Protein AF-A0A8B7IIM3-F1 (afdb_monomer_lite)

Structure (mmCIF, N/CA/C/O backbone):
data_AF-A0A8B7IIM3-F1
#
_entry.id   AF-A0A8B7IIM3-F1
#
loop_
_atom_site.group_PDB
_atom_site.id
_atom_site.type_symbol
_atom_site.label_atom_id
_atom_site.label_alt_id
_atom_site.label_comp_id
_atom_site.label_asym_id
_atom_site.label_entity_id
_atom_site.label_seq_id
_atom_site.pdbx_PDB_ins_code
_atom_site.Cartn_x
_atom_site.Cartn_y
_atom_site.Cartn_z
_atom_site.occupancy
_atom_site.B_iso_or_equiv
_atom_site.auth_seq_id
_atom_site.auth_comp_id
_atom_site.auth_asym_id
_atom_site.auth_atom_id
_atom_site.pdbx_PDB_model_num
ATOM 1 N N . MET A 1 1 ? -8.986 -15.601 -8.822 1.00 70.06 1 MET A N 1
ATOM 2 C CA . MET A 1 1 ? -7.826 -14.701 -8.647 1.00 70.06 1 MET A CA 1
ATOM 3 C C . MET A 1 1 ? -7.468 -14.631 -7.168 1.00 70.06 1 MET A C 1
ATOM 5 O O . MET A 1 1 ? -8.373 -14.746 -6.349 1.00 70.06 1 MET A O 1
ATOM 9 N N . LYS A 1 2 ? -6.187 -14.505 -6.803 1.00 85.00 2 LYS A N 1
ATOM 10 C CA . LYS A 1 2 ? -5.794 -14.303 -5.397 1.00 85.00 2 LYS A CA 1
ATOM 11 C C . LYS A 1 2 ? -6.071 -12.851 -5.003 1.00 85.00 2 LYS A C 1
ATOM 13 O O . LYS A 1 2 ? -5.877 -11.965 -5.826 1.00 85.00 2 LYS A O 1
ATOM 18 N N . GLU A 1 3 ? -6.515 -12.620 -3.771 1.00 91.31 3 GLU A N 1
ATOM 19 C CA . GLU A 1 3 ? -6.807 -11.270 -3.286 1.00 91.31 3 GLU A CA 1
ATOM 20 C C . GLU A 1 3 ? -5.540 -10.387 -3.254 1.00 91.31 3 GLU A C 1
ATOM 22 O O . GLU A 1 3 ? -4.494 -10.854 -2.778 1.00 91.31 3 GLU A O 1
ATOM 27 N N . PRO A 1 4 ? -5.604 -9.136 -3.758 1.00 94.88 4 PRO A N 1
ATOM 28 C CA . PRO A 1 4 ? -4.488 -8.200 -3.711 1.00 94.88 4 PRO A CA 1
ATOM 29 C C . PRO A 1 4 ? -4.253 -7.678 -2.289 1.00 94.88 4 PRO A C 1
ATOM 31 O O . PRO A 1 4 ? -5.140 -7.691 -1.434 1.00 94.88 4 PRO A O 1
ATOM 34 N N . LEU A 1 5 ? -3.053 -7.162 -2.024 1.00 96.69 5 LEU A N 1
ATOM 35 C CA . LEU A 1 5 ? -2.685 -6.645 -0.703 1.00 96.69 5 LEU A CA 1
ATOM 36 C C . LEU A 1 5 ? -3.561 -5.469 -0.279 1.00 96.69 5 LEU A C 1
ATOM 38 O O . LEU A 1 5 ? -3.885 -5.367 0.902 1.00 96.69 5 LEU A O 1
ATOM 42 N N . LEU A 1 6 ? -3.980 -4.630 -1.227 1.00 95.94 6 LEU A N 1
ATOM 43 C CA . LEU A 1 6 ? -4.899 -3.526 -0.967 1.00 95.94 6 LEU A CA 1
ATOM 44 C C . LEU A 1 6 ? -6.370 -3.956 -0.861 1.00 95.94 6 LEU A C 1
ATOM 46 O O . LEU A 1 6 ? -7.211 -3.107 -0.594 1.00 95.94 6 LEU A O 1
ATOM 50 N N . THR A 1 7 ? -6.664 -5.260 -0.960 1.00 95.25 7 THR A N 1
ATOM 51 C CA . THR A 1 7 ? -8.003 -5.883 -0.936 1.00 95.25 7 THR A CA 1
ATOM 52 C C . THR A 1 7 ? -8.907 -5.440 -2.086 1.00 95.25 7 THR A C 1
ATOM 54 O O . THR A 1 7 ? -8.770 -4.344 -2.625 1.00 95.25 7 THR A O 1
ATOM 57 N N . PHE A 1 8 ? -9.871 -6.279 -2.465 1.00 93.75 8 PHE A N 1
ATOM 58 C CA . PHE A 1 8 ? -10.872 -5.868 -3.457 1.00 93.75 8 PHE A CA 1
ATOM 59 C C . PHE A 1 8 ? -11.842 -4.821 -2.893 1.00 93.75 8 PHE A C 1
ATOM 61 O O . PHE A 1 8 ? -12.293 -3.944 -3.617 1.00 93.75 8 PHE A O 1
ATOM 68 N N . HIS A 1 9 ? -12.132 -4.876 -1.590 1.00 93.12 9 HIS A N 1
ATOM 69 C CA . HIS A 1 9 ? -13.094 -3.980 -0.941 1.00 93.12 9 HIS A CA 1
ATOM 70 C C . HIS A 1 9 ? -12.652 -2.516 -0.902 1.00 93.12 9 HIS A C 1
ATOM 72 O O . HIS A 1 9 ? -13.494 -1.625 -0.915 1.00 93.12 9 HIS A O 1
ATOM 78 N N . LEU A 1 10 ? -11.345 -2.263 -0.847 1.00 94.31 10 LEU A N 1
ATOM 79 C CA . LEU A 1 10 ? -10.795 -0.907 -0.832 1.00 94.31 10 LEU A CA 1
ATOM 80 C C . LEU A 1 10 ? -10.283 -0.469 -2.209 1.00 94.31 10 LEU A C 1
ATOM 82 O O . LEU A 1 10 ? -9.683 0.598 -2.318 1.00 94.31 10 LEU A O 1
ATOM 86 N N . PHE A 1 11 ? -10.515 -1.264 -3.259 1.00 92.38 11 PHE A N 1
ATOM 87 C CA . PHE A 1 11 ? -10.031 -0.981 -4.608 1.00 92.38 11 PHE A CA 1
ATOM 88 C C . PHE A 1 11 ? -10.410 0.434 -5.069 1.00 92.38 11 PHE A C 1
ATOM 90 O O . PHE A 1 11 ? -9.525 1.237 -5.373 1.00 92.38 11 PHE A O 1
ATOM 97 N N . ASP A 1 12 ? -11.699 0.776 -5.008 1.00 91.38 12 ASP A N 1
ATOM 98 C CA . ASP A 1 12 ? -12.211 2.085 -5.433 1.00 91.38 12 ASP A CA 1
ATOM 99 C C . ASP A 1 12 ? -11.619 3.241 -4.622 1.00 91.38 12 ASP A C 1
ATOM 101 O O . ASP A 1 12 ? -11.392 4.330 -5.155 1.00 91.38 12 ASP A O 1
ATOM 105 N N . VAL A 1 13 ? -11.312 3.008 -3.341 1.00 94.12 13 VAL A N 1
ATOM 106 C CA . VAL A 1 13 ? -10.652 3.998 -2.481 1.00 94.12 13 VAL A CA 1
ATOM 107 C C . VAL A 1 13 ? -9.257 4.294 -3.024 1.00 94.12 13 VAL A C 1
ATOM 109 O O . VAL A 1 13 ? -8.925 5.452 -3.277 1.00 94.12 13 VAL A O 1
ATOM 112 N N . PHE A 1 14 ? -8.449 3.263 -3.274 1.00 93.69 14 PHE A N 1
ATOM 113 C CA . PHE A 1 14 ? -7.085 3.441 -3.778 1.00 93.69 14 PHE A CA 1
ATOM 114 C C . PHE A 1 14 ? -7.045 4.007 -5.203 1.00 93.69 14 PHE A C 1
ATOM 116 O O . PHE A 1 14 ? -6.179 4.834 -5.504 1.00 93.69 14 PHE A O 1
ATOM 123 N N . VAL A 1 15 ? -8.003 3.642 -6.057 1.00 90.81 15 VAL A N 1
ATOM 124 C CA . VAL A 1 15 ? -8.158 4.244 -7.390 1.00 90.81 15 VAL A CA 1
ATOM 125 C C . VAL A 1 15 ? -8.572 5.714 -7.288 1.00 90.81 15 VAL A C 1
ATOM 127 O O . VAL A 1 15 ? -8.011 6.562 -7.979 1.00 90.81 15 VAL A O 1
ATOM 130 N N . SER A 1 16 ? -9.475 6.067 -6.374 1.00 91.50 16 SER A N 1
ATOM 131 C CA . SER A 1 16 ? -9.873 7.466 -6.157 1.00 91.50 16 SER A CA 1
ATOM 132 C C . SER A 1 16 ? -8.700 8.328 -5.681 1.00 91.50 16 SER A C 1
ATOM 134 O O . SER A 1 16 ? -8.538 9.471 -6.118 1.00 91.50 16 SER A O 1
ATOM 136 N N . VAL A 1 17 ? -7.824 7.772 -4.838 1.00 92.88 17 VAL A N 1
ATOM 137 C CA . VAL A 1 17 ? -6.613 8.460 -4.367 1.00 92.88 17 VAL A CA 1
ATOM 138 C C . VAL A 1 17 ? -5.628 8.744 -5.508 1.00 92.88 17 VAL A C 1
ATOM 140 O O . VAL A 1 17 ? -4.974 9.790 -5.497 1.00 92.88 17 VAL A O 1
ATOM 143 N N . LEU A 1 18 ? -5.566 7.900 -6.546 1.00 86.38 18 LEU A N 1
ATOM 144 C CA . LEU A 1 18 ? -4.761 8.181 -7.745 1.00 86.38 18 LEU A CA 1
ATOM 145 C C . LEU A 1 18 ? -5.188 9.468 -8.464 1.00 86.38 18 LEU A C 1
ATOM 147 O O . LEU A 1 18 ? -4.335 10.171 -9.018 1.00 86.38 18 LEU A O 1
ATOM 151 N N . GLY A 1 19 ? -6.477 9.816 -8.412 1.00 85.88 19 GLY A N 1
ATOM 152 C CA . GLY A 1 19 ? -7.001 11.078 -8.943 1.00 85.88 19 GLY A CA 1
ATOM 153 C C . GLY A 1 19 ? -6.428 12.318 -8.245 1.00 85.88 19 GLY A C 1
ATOM 154 O O . GLY A 1 19 ? -6.439 13.414 -8.807 1.00 85.88 19 GLY A O 1
ATOM 155 N N . LEU A 1 20 ? -5.862 12.155 -7.045 1.00 86.69 20 LEU A N 1
ATOM 156 C CA . LEU A 1 20 ? -5.278 13.232 -6.249 1.00 86.69 20 LEU A CA 1
ATOM 157 C C . LEU A 1 20 ? -3.770 13.398 -6.453 1.00 86.69 20 LEU A C 1
ATOM 159 O O . LEU A 1 20 ? -3.202 14.297 -5.839 1.00 86.69 20 LEU A O 1
ATOM 163 N N . LEU A 1 21 ? -3.118 12.604 -7.316 1.00 81.00 21 LEU A N 1
ATOM 164 C CA . LEU A 1 21 ? -1.649 12.565 -7.448 1.00 81.00 21 LEU A CA 1
ATOM 165 C C . LEU A 1 21 ? -0.962 13.917 -7.710 1.00 81.00 21 LEU A C 1
ATOM 167 O O . LEU A 1 21 ? 0.221 14.060 -7.422 1.00 81.00 21 LEU A O 1
ATOM 171 N N . GLN A 1 22 ? -1.690 14.920 -8.202 1.00 82.19 22 GLN A N 1
ATOM 172 C CA . GLN A 1 22 ? -1.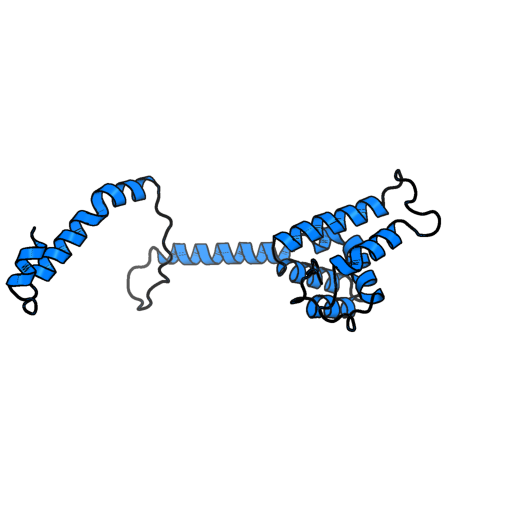185 16.292 -8.363 1.00 82.19 22 GLN A CA 1
ATOM 173 C C . GLN A 1 22 ? -0.961 17.027 -7.026 1.00 82.19 22 GLN A C 1
ATOM 175 O O . GLN A 1 22 ? -0.300 18.060 -6.984 1.00 82.19 22 GLN A 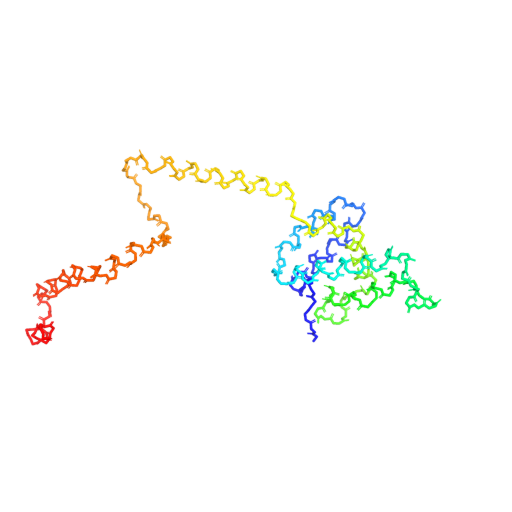O 1
ATOM 180 N N . LYS A 1 23 ? -1.526 16.525 -5.923 1.00 90.88 23 LYS A N 1
ATOM 181 C CA . LYS A 1 23 ? -1.484 17.123 -4.583 1.00 90.88 23 LYS A CA 1
ATOM 182 C C . LYS A 1 23 ? -0.794 16.156 -3.625 1.00 90.88 23 LYS A C 1
ATOM 184 O O . LYS A 1 23 ? -1.464 15.482 -2.849 1.00 90.88 23 LYS A O 1
ATOM 189 N N . HIS A 1 24 ? 0.538 16.106 -3.688 1.00 88.12 24 HIS A N 1
ATOM 190 C CA . HIS A 1 24 ? 1.375 15.135 -2.964 1.00 88.12 24 HIS A CA 1
ATOM 191 C C . HIS A 1 24 ? 0.963 14.947 -1.492 1.00 88.12 24 HIS A C 1
ATOM 193 O O . HIS A 1 24 ? 0.600 13.834 -1.121 1.00 88.12 24 HIS A O 1
ATOM 199 N N . CYS A 1 25 ? 0.862 16.026 -0.702 1.00 88.00 25 CYS A N 1
ATOM 200 C CA . CYS A 1 25 ? 0.468 15.933 0.712 1.00 88.00 25 CYS A CA 1
ATOM 201 C C . CYS A 1 25 ? -0.898 15.254 0.914 1.00 88.00 25 CYS A C 1
ATOM 203 O O . CYS A 1 25 ? -1.044 14.396 1.777 1.00 88.00 25 CYS A O 1
ATOM 205 N N . LYS A 1 26 ? -1.893 15.574 0.071 1.00 90.81 26 LYS A N 1
ATOM 206 C CA . LYS A 1 26 ? -3.237 14.978 0.175 1.00 90.81 26 LYS A CA 1
ATOM 207 C C . LYS A 1 26 ? -3.237 13.492 -0.165 1.00 90.81 26 LYS A C 1
ATOM 209 O O . LYS A 1 26 ? -4.018 12.734 0.397 1.00 90.81 26 LYS A O 1
ATOM 214 N N . VAL A 1 27 ? -2.385 13.078 -1.102 1.00 93.62 27 VAL A N 1
ATOM 215 C CA . VAL A 1 27 ? -2.246 11.669 -1.489 1.00 93.62 27 VAL A CA 1
ATOM 216 C C . VAL A 1 27 ? -1.630 10.887 -0.345 1.00 93.62 27 VAL A C 1
ATOM 218 O O . VAL A 1 27 ? -2.130 9.819 -0.010 1.00 93.62 27 VAL A O 1
ATOM 221 N N . VAL A 1 28 ? -0.570 11.419 0.265 1.00 93.44 28 VAL A N 1
ATOM 222 C CA . VAL A 1 28 ? 0.079 10.783 1.412 1.00 93.44 28 VAL A CA 1
ATOM 223 C C . VAL A 1 28 ? -0.918 10.595 2.552 1.00 93.44 28 VAL A C 1
ATOM 225 O O . VAL A 1 28 ? -1.089 9.466 3.003 1.00 93.44 28 VAL A O 1
ATOM 228 N N . GLU A 1 29 ? -1.628 11.648 2.963 1.00 91.75 29 GLU A N 1
ATOM 229 C CA . GLU A 1 29 ? -2.629 11.571 4.038 1.00 91.75 29 GLU A CA 1
ATOM 230 C C . GLU A 1 29 ? -3.745 10.561 3.725 1.00 91.75 29 GLU A C 1
ATOM 232 O O . GLU A 1 29 ? -4.127 9.742 4.572 1.00 91.75 29 GLU A O 1
ATOM 237 N N . ALA A 1 30 ? -4.253 10.578 2.488 1.00 93.81 30 ALA A N 1
ATOM 238 C CA . ALA A 1 30 ? -5.295 9.656 2.058 1.00 93.81 30 ALA A CA 1
ATOM 239 C C . ALA A 1 30 ? -4.797 8.204 2.039 1.00 93.81 30 ALA A C 1
ATOM 241 O O . ALA A 1 30 ? -5.509 7.311 2.503 1.00 93.81 30 ALA A O 1
ATOM 242 N N . LEU A 1 31 ? -3.573 7.951 1.563 1.00 94.81 31 LEU A N 1
ATOM 243 C CA . LEU A 1 31 ? -2.977 6.614 1.570 1.00 94.81 31 LEU A CA 1
ATOM 244 C C . LEU A 1 31 ? -2.659 6.139 2.985 1.00 94.81 31 LEU A C 1
ATOM 246 O O . LEU A 1 31 ? -2.923 4.976 3.277 1.00 94.81 31 LEU A O 1
ATOM 250 N N . GLN A 1 32 ? -2.149 7.004 3.864 1.00 94.00 32 GLN A N 1
ATOM 251 C CA . GLN A 1 32 ? -1.918 6.671 5.272 1.00 94.00 32 GLN A CA 1
ATOM 252 C C . GLN A 1 32 ? -3.214 6.194 5.927 1.00 94.00 32 GLN A C 1
ATOM 254 O O . GLN A 1 32 ? -3.259 5.106 6.500 1.00 94.00 32 GLN A O 1
ATOM 259 N N . THR A 1 33 ? -4.283 6.977 5.780 1.00 91.88 33 THR A N 1
ATOM 260 C CA . THR A 1 33 ? -5.598 6.662 6.352 1.00 91.88 33 THR A CA 1
ATOM 261 C C . THR A 1 33 ? -6.173 5.384 5.745 1.00 91.88 33 THR A C 1
ATOM 263 O O . THR A 1 33 ? -6.576 4.481 6.473 1.00 91.88 33 THR A O 1
ATOM 266 N N . SER A 1 34 ? -6.134 5.250 4.418 1.00 94.31 34 SER A N 1
ATOM 267 C CA . SER A 1 34 ? -6.639 4.059 3.719 1.00 94.31 34 SER A CA 1
ATOM 268 C C . SER A 1 34 ? -5.856 2.798 4.098 1.00 94.31 34 SER A C 1
ATOM 270 O O . SER A 1 34 ? -6.435 1.728 4.258 1.00 94.31 34 SER A O 1
ATOM 272 N N . CYS A 1 35 ? -4.541 2.910 4.315 1.00 94.81 35 CYS A N 1
ATOM 273 C CA . CYS A 1 35 ? -3.712 1.791 4.757 1.00 94.81 35 CYS A CA 1
ATOM 274 C C . CYS A 1 35 ? -3.993 1.367 6.206 1.00 94.81 35 CYS A C 1
ATOM 276 O O . CYS A 1 35 ? -3.701 0.222 6.553 1.00 94.81 35 CYS A O 1
ATOM 278 N N . LEU A 1 36 ? -4.552 2.242 7.052 1.00 92.88 36 LEU A N 1
ATOM 279 C CA . LEU A 1 36 ? -5.019 1.870 8.395 1.00 92.88 36 LEU A CA 1
ATOM 280 C C . LEU A 1 36 ? -6.309 1.039 8.357 1.00 92.88 36 LEU A C 1
ATOM 282 O O . LEU A 1 36 ? -6.557 0.292 9.298 1.00 92.88 36 LEU A O 1
ATOM 286 N N . LEU A 1 37 ? -7.092 1.132 7.275 1.00 93.62 37 LEU A N 1
ATOM 287 C CA . LEU A 1 37 ? -8.301 0.326 7.063 1.00 93.62 37 LEU A CA 1
ATOM 288 C C . LEU A 1 37 ? -7.991 -1.104 6.59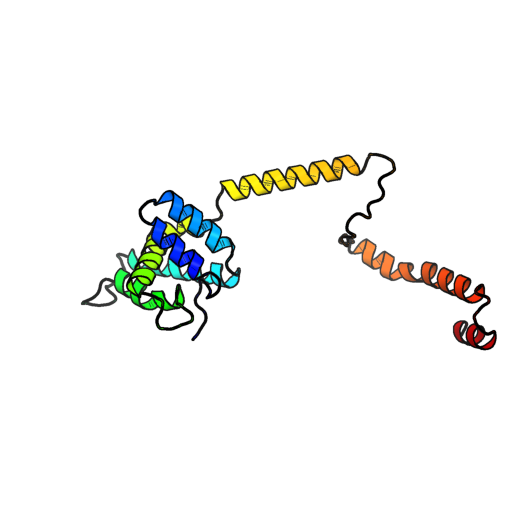2 1.00 93.62 37 LEU A C 1
ATOM 290 O O . LEU A 1 37 ? -8.872 -1.961 6.596 1.00 93.62 37 LEU A O 1
ATOM 294 N N . LEU A 1 38 ? -6.751 -1.374 6.171 1.00 95.44 38 LEU A N 1
ATOM 295 C CA . LEU A 1 38 ? -6.344 -2.700 5.716 1.00 95.44 38 LEU A CA 1
ATOM 296 C C . LEU A 1 38 ? -6.298 -3.702 6.878 1.00 95.44 38 LEU A C 1
ATOM 298 O O . LEU A 1 38 ? -5.871 -3.347 7.982 1.00 95.44 38 LEU A O 1
ATOM 302 N N . PRO A 1 39 ? -6.594 -4.992 6.620 1.00 96.00 39 PRO A N 1
ATOM 303 C CA . PRO A 1 39 ? -6.317 -6.050 7.580 1.00 96.00 39 PRO A CA 1
ATOM 304 C C . PRO A 1 39 ? -4.852 -5.995 8.056 1.00 96.00 39 PRO A C 1
ATOM 306 O O . PRO A 1 39 ? -3.952 -5.805 7.225 1.00 96.00 39 PRO A O 1
ATOM 309 N N . PRO A 1 40 ? -4.562 -6.208 9.357 1.00 94.94 40 PRO A N 1
ATOM 310 C CA . PRO A 1 40 ? -3.204 -6.084 9.895 1.00 94.94 40 PRO A CA 1
ATOM 311 C C . PRO A 1 40 ? -2.164 -6.925 9.144 1.00 94.94 40 PRO A C 1
ATOM 313 O O . PRO A 1 40 ? -1.047 -6.471 8.897 1.00 94.94 40 PRO A O 1
ATOM 316 N N . GLU A 1 41 ? -2.543 -8.132 8.723 1.00 95.81 41 GLU A N 1
ATOM 317 C CA . GLU A 1 41 ? -1.675 -9.033 7.962 1.00 95.81 41 GLU A CA 1
ATOM 318 C C . GLU A 1 41 ? -1.363 -8.507 6.556 1.00 95.81 41 GLU A C 1
ATOM 320 O O . GLU A 1 41 ? -0.223 -8.601 6.095 1.00 95.81 41 GLU A O 1
ATOM 325 N N . ASN A 1 42 ? -2.340 -7.891 5.889 1.00 96.12 42 ASN A N 1
ATOM 32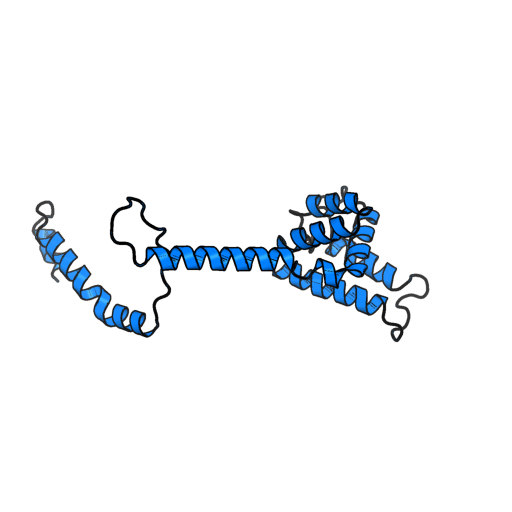6 C CA . ASN A 1 42 ? -2.152 -7.273 4.579 1.00 96.12 42 ASN A CA 1
ATOM 327 C C . ASN A 1 42 ? -1.231 -6.060 4.683 1.00 96.12 42 ASN A C 1
ATOM 329 O O . ASN A 1 42 ? -0.284 -5.941 3.905 1.00 96.12 42 ASN A O 1
ATOM 333 N N . ARG A 1 43 ? -1.445 -5.209 5.693 1.00 95.56 43 ARG A N 1
ATOM 334 C CA . ARG A 1 43 ? -0.609 -4.028 5.939 1.00 95.56 43 ARG A CA 1
ATOM 335 C C . ARG A 1 43 ? 0.853 -4.406 6.204 1.00 95.56 43 ARG A C 1
ATOM 337 O O . ARG A 1 43 ? 1.749 -3.791 5.626 1.00 95.56 43 ARG A O 1
ATOM 344 N N . LYS A 1 44 ? 1.111 -5.438 7.019 1.00 95.69 44 LYS A N 1
ATOM 345 C CA . LYS A 1 44 ? 2.475 -5.954 7.268 1.00 95.69 44 LYS A CA 1
ATOM 346 C C . LYS A 1 44 ? 3.133 -6.464 5.982 1.00 95.69 44 LYS A C 1
ATOM 348 O O . LYS A 1 44 ? 4.276 -6.108 5.695 1.00 95.69 44 LYS A O 1
ATOM 353 N N . LYS A 1 45 ? 2.412 -7.268 5.191 1.00 97.25 45 LYS A N 1
ATOM 354 C CA . LYS A 1 45 ? 2.907 -7.803 3.910 1.00 97.25 45 LYS A CA 1
ATOM 355 C C . LYS A 1 45 ? 3.201 -6.689 2.907 1.00 97.25 45 LYS A C 1
ATOM 357 O O . LYS A 1 45 ? 4.266 -6.702 2.296 1.00 97.25 45 LYS A O 1
ATOM 362 N N . LEU A 1 46 ? 2.310 -5.704 2.793 1.00 97.50 46 LEU A N 1
ATOM 363 C CA . LEU A 1 46 ? 2.500 -4.518 1.960 1.00 97.50 46 LEU A CA 1
ATOM 364 C C . LEU A 1 46 ? 3.750 -3.742 2.379 1.00 97.50 46 LEU A C 1
ATOM 366 O O . LEU A 1 46 ? 4.582 -3.419 1.535 1.00 97.50 46 LEU A O 1
ATOM 370 N N . GLN A 1 47 ? 3.929 -3.502 3.679 1.00 96.19 47 GLN A N 1
ATOM 371 C CA . GLN A 1 47 ? 5.103 -2.801 4.192 1.00 96.19 47 GLN A CA 1
ATOM 372 C C . GLN A 1 47 ? 6.405 -3.531 3.886 1.00 96.19 47 GLN A C 1
ATOM 374 O O . GLN A 1 47 ? 7.374 -2.892 3.473 1.00 96.19 47 GLN A O 1
ATOM 379 N N . LEU A 1 48 ? 6.436 -4.850 4.066 1.00 97.44 48 LEU A N 1
ATOM 380 C CA . LEU A 1 48 ? 7.615 -5.646 3.753 1.00 97.44 48 LEU A CA 1
ATOM 381 C C . LEU A 1 48 ? 7.922 -5.613 2.252 1.00 97.44 48 LEU A C 1
ATOM 383 O O . LEU A 1 48 ? 9.063 -5.354 1.869 1.00 97.44 48 LEU A O 1
ATOM 387 N N . LEU A 1 49 ? 6.902 -5.821 1.419 1.00 98.25 49 LEU A N 1
ATOM 388 C CA . LEU A 1 49 ? 7.040 -5.869 -0.031 1.00 98.25 49 LEU A CA 1
ATOM 389 C C . LEU A 1 49 ? 7.502 -4.526 -0.604 1.00 98.25 49 LEU A C 1
ATOM 391 O O . LEU A 1 49 ? 8.521 -4.474 -1.287 1.00 98.25 49 LEU A O 1
ATOM 395 N N . VAL A 1 50 ? 6.809 -3.430 -0.284 1.00 97.75 50 VAL A N 1
ATOM 396 C CA . VAL A 1 50 ? 7.147 -2.098 -0.811 1.00 97.75 50 VAL A CA 1
ATOM 397 C C . VAL A 1 50 ? 8.535 -1.666 -0.331 1.00 97.75 50 VAL A C 1
ATOM 399 O O . VAL A 1 50 ? 9.323 -1.138 -1.117 1.00 97.75 50 VAL A O 1
ATOM 402 N N . ARG A 1 51 ? 8.890 -1.963 0.928 1.00 97.38 51 ARG A N 1
ATOM 403 C CA . ARG A 1 51 ? 10.241 -1.710 1.451 1.00 97.38 51 ARG A CA 1
ATOM 404 C C . ARG A 1 51 ? 11.292 -2.513 0.689 1.00 97.38 51 ARG A C 1
ATOM 406 O O . ARG A 1 51 ? 12.321 -1.952 0.329 1.00 97.38 51 ARG A O 1
ATOM 413 N N . MET A 1 52 ? 11.056 -3.799 0.440 1.00 97.75 52 MET A N 1
ATOM 414 C CA . MET A 1 52 ? 11.961 -4.641 -0.347 1.00 97.75 52 MET A CA 1
ATOM 415 C C . MET A 1 52 ? 12.139 -4.075 -1.762 1.00 97.75 52 MET A C 1
ATOM 417 O O . MET A 1 52 ? 13.270 -3.859 -2.192 1.00 97.75 52 MET A O 1
ATOM 421 N N . MET A 1 53 ? 11.037 -3.771 -2.451 1.00 97.88 53 MET A N 1
ATOM 422 C CA . MET A 1 53 ? 11.043 -3.202 -3.802 1.00 97.88 53 MET A CA 1
ATOM 423 C C . MET A 1 53 ? 11.838 -1.895 -3.863 1.00 97.88 53 MET A C 1
ATOM 425 O O . MET A 1 53 ? 12.680 -1.730 -4.749 1.00 97.88 53 MET A O 1
ATOM 429 N N . ALA A 1 54 ? 11.618 -0.982 -2.912 1.00 96.62 54 ALA A N 1
ATOM 430 C CA . ALA A 1 54 ? 12.356 0.275 -2.826 1.00 96.62 54 ALA A CA 1
ATOM 431 C C . ALA A 1 54 ? 13.853 0.024 -2.585 1.00 96.62 54 ALA A C 1
ATOM 433 O O . ALA A 1 54 ? 14.696 0.535 -3.319 1.00 96.62 54 ALA A O 1
ATOM 434 N N . ARG A 1 55 ? 14.202 -0.824 -1.609 1.00 95.75 55 ARG A N 1
ATOM 435 C CA . ARG A 1 55 ? 15.604 -1.119 -1.269 1.00 95.75 55 ARG A CA 1
ATOM 436 C C . ARG A 1 55 ? 16.357 -1.755 -2.431 1.00 95.75 55 ARG A C 1
ATOM 438 O O . ARG A 1 55 ? 17.484 -1.349 -2.679 1.00 95.75 55 ARG A O 1
ATOM 445 N N . ILE A 1 56 ? 15.738 -2.682 -3.162 1.00 96.31 56 ILE A N 1
ATOM 446 C CA . ILE A 1 56 ? 16.341 -3.278 -4.361 1.00 96.31 56 ILE A CA 1
ATOM 447 C C . ILE A 1 56 ? 16.501 -2.227 -5.468 1.00 96.31 56 ILE A C 1
ATOM 449 O O . ILE A 1 56 ? 17.551 -2.160 -6.097 1.00 96.31 56 ILE A O 1
ATOM 453 N N . SER A 1 57 ? 15.498 -1.370 -5.676 1.00 94.38 57 SER A N 1
ATOM 454 C CA . SER A 1 57 ? 15.526 -0.347 -6.734 1.00 94.38 57 SER A CA 1
ATOM 455 C C . SER A 1 57 ? 16.604 0.722 -6.534 1.00 94.38 57 SER A C 1
ATOM 457 O O . SER A 1 57 ? 17.060 1.305 -7.515 1.00 94.38 57 SER A O 1
ATOM 459 N N . PHE A 1 58 ? 17.007 0.981 -5.287 1.00 91.06 58 PHE A N 1
ATOM 460 C CA . PHE A 1 58 ? 18.061 1.941 -4.938 1.00 91.06 58 PHE A CA 1
ATOM 461 C C . PHE A 1 58 ? 19.407 1.284 -4.601 1.00 91.06 58 PHE A C 1
ATOM 463 O O . PHE A 1 58 ? 20.356 1.993 -4.258 1.00 91.06 58 PHE A O 1
ATOM 470 N N . ASN A 1 59 ? 19.509 -0.046 -4.676 1.00 94.12 59 ASN A N 1
ATOM 471 C CA . ASN A 1 59 ? 20.749 -0.747 -4.373 1.00 94.12 59 ASN A CA 1
ATOM 472 C C . ASN A 1 59 ? 21.745 -0.586 -5.531 1.00 94.12 59 ASN A C 1
ATOM 474 O O . ASN A 1 59 ? 21.537 -1.139 -6.607 1.00 94.12 59 ASN A O 1
ATOM 478 N N . LYS A 1 60 ? 22.821 0.173 -5.297 1.00 89.94 60 LYS A N 1
ATOM 479 C CA . LYS A 1 60 ? 23.888 0.409 -6.283 1.00 89.94 60 LYS A CA 1
ATOM 480 C C . LYS A 1 60 ? 24.880 -0.750 -6.387 1.00 89.94 60 LYS A C 1
ATOM 482 O O . LYS A 1 60 ? 25.562 -0.854 -7.399 1.00 89.94 60 LYS A O 1
ATOM 487 N N . ASP A 1 61 ? 24.945 -1.594 -5.362 1.00 93.62 61 ASP A N 1
ATOM 488 C CA . ASP A 1 61 ? 25.857 -2.738 -5.299 1.00 93.62 61 ASP A CA 1
ATOM 489 C C . ASP A 1 61 ? 25.254 -3.978 -5.973 1.00 93.62 61 ASP A C 1
ATOM 491 O O . ASP A 1 61 ? 25.957 -4.945 -6.263 1.00 93.62 61 ASP A O 1
ATOM 495 N N . LEU A 1 62 ? 23.939 -3.968 -6.221 1.00 91.44 62 LEU A N 1
ATOM 496 C CA . LEU A 1 62 ? 23.256 -5.050 -6.911 1.00 91.44 62 LEU A CA 1
ATOM 497 C C . LEU A 1 62 ? 23.434 -4.892 -8.430 1.00 91.44 62 LEU A C 1
ATOM 499 O O . LEU A 1 62 ? 23.106 -3.829 -8.966 1.00 91.44 62 LEU A O 1
ATOM 503 N N . PRO A 1 63 ? 23.886 -5.936 -9.148 1.00 91.50 63 PRO A N 1
ATOM 504 C CA . PRO A 1 63 ? 23.911 -5.893 -10.602 1.00 91.50 63 PRO A CA 1
ATOM 505 C C . PRO A 1 63 ? 22.489 -5.721 -11.171 1.00 91.50 63 PRO A C 1
ATOM 507 O O . PRO A 1 63 ? 21.506 -6.100 -10.519 1.00 91.50 63 PRO A O 1
ATOM 510 N N . PRO A 1 64 ? 22.349 -5.165 -12.389 1.00 90.81 64 PRO A N 1
ATOM 511 C CA . PRO A 1 64 ? 21.058 -5.068 -13.056 1.00 90.81 64 PRO A CA 1
ATOM 512 C C . PRO A 1 64 ? 20.372 -6.435 -13.139 1.00 90.81 64 PRO A C 1
ATOM 514 O O . PRO A 1 64 ? 20.984 -7.426 -13.525 1.00 90.81 64 PRO A O 1
ATOM 517 N N . LEU A 1 65 ? 19.082 -6.490 -12.796 1.00 92.75 65 LEU A N 1
ATOM 518 C CA . LEU A 1 65 ? 18.304 -7.735 -12.892 1.00 92.75 65 LEU A CA 1
ATOM 519 C C . LEU A 1 65 ? 17.941 -8.095 -14.342 1.00 92.75 65 LEU A C 1
ATOM 521 O O . LEU A 1 65 ? 17.502 -9.208 -14.616 1.00 92.75 65 LEU A O 1
ATOM 525 N N . SER A 1 66 ? 18.079 -7.140 -15.261 1.00 93.56 66 SER A N 1
ATOM 526 C CA . SER A 1 66 ? 17.884 -7.309 -16.697 1.00 93.56 66 SER A CA 1
ATOM 527 C C . SER A 1 66 ? 18.771 -6.325 -17.452 1.00 93.56 66 SER A C 1
ATOM 529 O O . SER A 1 66 ? 18.936 -5.184 -17.024 1.00 93.56 66 SER A O 1
ATOM 531 N N . GLU A 1 67 ? 19.265 -6.752 -18.611 1.00 91.94 67 GLU A N 1
ATOM 532 C CA . GLU A 1 67 ? 20.049 -5.923 -19.536 1.00 91.94 67 GLU A CA 1
ATOM 533 C C . GLU A 1 67 ? 19.200 -4.862 -20.258 1.00 91.94 67 GLU A C 1
ATOM 535 O O . GLU A 1 67 ? 19.714 -3.846 -20.717 1.00 91.94 67 GLU A O 1
ATOM 540 N N . SER A 1 68 ? 17.885 -5.084 -20.374 1.00 93.75 68 SER A N 1
ATOM 541 C CA . SER A 1 68 ? 16.990 -4.241 -21.188 1.00 93.75 68 SER A CA 1
ATOM 542 C C . SER A 1 68 ? 16.039 -3.369 -20.369 1.00 93.75 68 SER A C 1
ATOM 544 O O . SER A 1 68 ? 15.611 -2.311 -20.833 1.00 93.75 68 SER A O 1
ATOM 546 N N . VAL A 1 69 ? 15.708 -3.781 -19.142 1.00 93.62 69 VAL A N 1
ATOM 547 C CA . VAL A 1 69 ? 14.709 -3.114 -18.298 1.00 93.62 69 VAL A CA 1
ATOM 548 C C . VAL A 1 69 ? 15.334 -2.710 -16.970 1.00 93.62 69 VAL A C 1
ATOM 550 O O . VAL A 1 69 ? 15.961 -3.516 -16.288 1.00 93.62 69 VAL A O 1
ATOM 553 N N . ARG A 1 70 ? 15.118 -1.456 -16.555 1.00 93.56 70 ARG A N 1
ATOM 554 C CA . ARG A 1 70 ? 15.608 -0.968 -15.257 1.00 93.56 70 ARG A CA 1
ATOM 555 C C . ARG A 1 70 ? 15.007 -1.791 -14.115 1.00 93.56 70 ARG A C 1
ATOM 557 O O . ARG A 1 70 ? 13.798 -2.025 -14.097 1.00 93.56 70 ARG A O 1
ATOM 564 N N . THR A 1 71 ? 15.814 -2.095 -13.098 1.00 95.56 71 THR A N 1
ATOM 565 C CA . THR A 1 71 ? 15.397 -2.837 -11.893 1.00 95.56 71 THR A CA 1
ATOM 566 C C . THR A 1 71 ? 14.110 -2.289 -11.271 1.00 95.56 71 THR A C 1
ATOM 568 O O . THR A 1 71 ? 13.204 -3.056 -10.963 1.00 95.56 71 THR A O 1
ATOM 571 N N . ARG A 1 72 ? 13.970 -0.960 -11.159 1.00 95.69 72 ARG A N 1
ATOM 572 C CA . ARG A 1 72 ? 12.742 -0.326 -10.643 1.00 95.69 72 ARG A CA 1
ATOM 573 C C . ARG A 1 72 ? 11.503 -0.689 -11.464 1.00 95.69 72 ARG A C 1
ATOM 575 O O . ARG A 1 72 ? 10.458 -0.986 -10.897 1.00 95.69 72 ARG A O 1
ATOM 582 N N . THR A 1 73 ? 11.608 -0.652 -12.790 1.00 95.69 73 THR A N 1
ATOM 583 C CA . THR A 1 73 ? 10.490 -0.960 -13.690 1.00 95.69 73 THR A CA 1
ATOM 584 C C . THR A 1 73 ? 10.089 -2.427 -13.563 1.00 95.69 73 THR A C 1
ATOM 586 O O . THR A 1 73 ? 8.898 -2.706 -13.465 1.00 95.69 73 THR A O 1
ATOM 589 N N . LEU A 1 74 ? 11.060 -3.339 -13.439 1.00 96.25 74 LEU A N 1
ATOM 590 C CA . LEU A 1 74 ? 10.789 -4.755 -13.164 1.00 96.25 74 LEU A CA 1
ATOM 591 C C . LEU A 1 74 ? 10.065 -4.951 -11.831 1.00 96.25 74 LEU A C 1
ATOM 593 O O . LEU A 1 74 ? 9.090 -5.691 -11.782 1.00 96.25 74 LEU A O 1
ATOM 597 N N . MET A 1 75 ? 10.500 -4.271 -10.765 1.00 97.31 75 MET A N 1
ATOM 598 C CA . MET A 1 75 ? 9.839 -4.345 -9.455 1.00 97.31 75 MET A CA 1
ATOM 599 C C . MET A 1 75 ? 8.376 -3.907 -9.548 1.00 97.31 75 MET A C 1
ATOM 601 O O . MET A 1 75 ? 7.488 -4.603 -9.063 1.00 97.31 75 MET A O 1
ATOM 605 N N . VAL A 1 76 ? 8.111 -2.773 -10.200 1.00 97.19 76 VAL A N 1
ATOM 606 C CA . VAL A 1 76 ? 6.741 -2.275 -10.373 1.00 97.19 76 VAL A CA 1
ATOM 607 C C . VAL A 1 76 ? 5.912 -3.262 -11.197 1.00 97.19 76 VAL A C 1
ATOM 609 O O . VAL A 1 76 ? 4.838 -3.653 -10.752 1.00 97.19 76 VAL A O 1
ATOM 612 N N . GLN A 1 77 ? 6.406 -3.721 -12.347 1.00 94.69 77 GLN A N 1
ATOM 613 C CA . GLN A 1 77 ? 5.671 -4.650 -13.216 1.00 94.69 77 GLN A CA 1
ATOM 614 C C . GLN A 1 77 ? 5.401 -6.002 -12.542 1.00 94.69 77 GLN A C 1
ATOM 616 O O . GLN A 1 77 ? 4.292 -6.520 -12.624 1.00 94.69 77 GLN A O 1
ATOM 621 N N . ALA A 1 78 ? 6.383 -6.556 -11.828 1.00 95.00 78 ALA A N 1
ATOM 622 C CA . ALA A 1 78 ? 6.260 -7.864 -11.189 1.00 95.00 78 ALA A CA 1
ATOM 623 C C . ALA A 1 78 ? 5.241 -7.880 -10.039 1.00 95.00 78 ALA A C 1
ATOM 625 O O . ALA A 1 78 ? 4.593 -8.900 -9.803 1.00 95.00 78 ALA A O 1
ATOM 626 N N . PHE A 1 79 ? 5.101 -6.765 -9.315 1.00 96.56 79 PHE A N 1
ATOM 627 C CA . PHE A 1 79 ? 4.309 -6.713 -8.085 1.00 96.56 79 PHE A CA 1
ATOM 628 C C . PHE A 1 79 ? 3.042 -5.852 -8.181 1.00 96.56 79 PHE A C 1
ATOM 630 O O . PHE A 1 79 ? 2.255 -5.849 -7.236 1.00 96.56 79 PHE A O 1
ATOM 637 N N . SER A 1 80 ? 2.784 -5.164 -9.301 1.00 94.88 80 SER A N 1
ATOM 638 C CA . SER A 1 80 ? 1.602 -4.291 -9.422 1.00 94.88 80 SER A CA 1
ATOM 639 C C . SER A 1 80 ? 0.299 -5.033 -9.147 1.00 94.88 80 SER A C 1
ATOM 641 O O . SER A 1 80 ? -0.437 -4.650 -8.238 1.00 94.88 80 SER A O 1
ATOM 643 N N . ARG A 1 81 ? 0.078 -6.164 -9.823 1.00 92.31 81 ARG A N 1
ATOM 644 C CA . ARG A 1 81 ? -1.158 -6.953 -9.693 1.00 92.31 81 ARG A CA 1
ATOM 645 C C . ARG A 1 81 ? -1.350 -7.592 -8.318 1.00 92.31 81 ARG A C 1
ATOM 647 O O . ARG A 1 81 ? -2.477 -7.859 -7.924 1.00 92.31 81 ARG A O 1
ATOM 654 N N . CYS A 1 82 ? -0.279 -7.863 -7.567 1.00 94.31 82 CYS A N 1
ATOM 655 C CA . CYS A 1 82 ? -0.438 -8.396 -6.211 1.00 94.31 82 CYS A CA 1
ATOM 656 C C . CYS A 1 82 ? -0.696 -7.293 -5.179 1.00 94.31 82 CYS A C 1
ATOM 658 O O . CYS A 1 82 ? -1.218 -7.587 -4.106 1.00 94.31 82 CYS A O 1
ATOM 660 N N . ILE A 1 83 ? -0.364 -6.038 -5.493 1.00 95.88 83 ILE A N 1
ATOM 661 C CA . ILE A 1 83 ? -0.644 -4.886 -4.636 1.00 95.88 83 ILE A CA 1
ATOM 662 C C . ILE A 1 83 ? -2.049 -4.351 -4.913 1.00 95.88 83 ILE A C 1
ATOM 664 O O . ILE A 1 83 ? -2.842 -4.255 -3.980 1.00 95.88 83 ILE A O 1
ATOM 668 N N . LEU A 1 84 ? -2.364 -4.049 -6.173 1.00 93.75 84 LEU A N 1
ATOM 669 C CA . LEU A 1 84 ? -3.653 -3.522 -6.610 1.00 93.75 84 LEU A CA 1
ATOM 670 C C . LEU A 1 84 ? -4.139 -4.327 -7.819 1.00 93.75 84 LEU A C 1
ATOM 672 O O . LEU A 1 84 ? -3.449 -4.415 -8.831 1.00 93.75 84 LEU A O 1
ATOM 676 N N . CYS A 1 85 ? -5.335 -4.894 -7.715 1.00 91.31 85 CYS A N 1
ATOM 677 C CA . CYS A 1 85 ? -6.014 -5.567 -8.815 1.00 91.31 85 CYS A CA 1
ATOM 678 C C . CYS A 1 85 ? -7.522 -5.370 -8.667 1.00 91.31 85 CYS A C 1
ATOM 680 O O . CYS A 1 85 ? -8.016 -5.429 -7.538 1.00 91.31 85 CYS A O 1
ATOM 682 N N . SER A 1 86 ? -8.236 -5.137 -9.772 1.00 88.44 86 SER A N 1
ATOM 683 C CA . SER A 1 86 ? -9.699 -5.219 -9.740 1.00 88.44 86 SER A CA 1
ATOM 684 C C . SER A 1 86 ? -10.119 -6.681 -9.601 1.00 88.44 86 SER A C 1
ATOM 686 O O . SER A 1 86 ? -9.385 -7.597 -9.978 1.00 88.44 86 SER A O 1
ATOM 688 N N . LYS A 1 87 ? -11.304 -6.904 -9.037 1.00 85.56 87 LYS A N 1
ATOM 689 C CA . LYS A 1 87 ? -11.915 -8.234 -8.989 1.00 85.56 87 LYS A CA 1
ATOM 690 C C . LYS A 1 87 ? -12.294 -8.719 -10.390 1.00 85.56 87 LYS A C 1
ATOM 692 O O . LYS A 1 87 ? -12.199 -9.916 -10.660 1.00 85.56 87 LYS A O 1
ATOM 697 N N . ASP A 1 88 ? -12.670 -7.780 -11.252 1.00 81.44 88 ASP A N 1
ATOM 698 C CA . ASP A 1 88 ? -13.011 -8.017 -12.643 1.00 81.44 88 ASP A CA 1
ATOM 699 C C . ASP A 1 88 ? -11.806 -7.624 -13.511 1.00 81.44 88 ASP A C 1
ATOM 701 O O . ASP A 1 88 ? -11.317 -6.495 -13.464 1.00 81.44 88 ASP A O 1
ATOM 705 N N . GLU A 1 89 ? -11.294 -8.571 -14.302 1.00 63.44 89 GLU A N 1
ATOM 706 C CA . GLU A 1 89 ? -10.057 -8.446 -15.106 1.00 63.44 89 GLU A CA 1
ATOM 707 C C . GLU A 1 89 ? -10.076 -7.285 -16.127 1.00 63.44 89 GLU A C 1
ATOM 709 O O . GLU A 1 89 ? -9.064 -7.017 -16.771 1.00 63.44 89 GLU A O 1
ATOM 714 N N . MET A 1 90 ? -11.214 -6.602 -16.292 1.00 68.31 90 MET A N 1
ATOM 715 C CA . MET A 1 90 ? -11.424 -5.531 -17.268 1.00 68.31 90 MET A CA 1
ATOM 716 C C . MET A 1 90 ? -11.299 -4.110 -16.696 1.00 68.31 90 MET A C 1
ATOM 718 O O . MET A 1 90 ? -11.172 -3.176 -17.485 1.00 68.31 90 MET A O 1
ATOM 722 N N . ASP A 1 91 ? -11.301 -3.923 -15.371 1.00 67.00 91 ASP A N 1
ATOM 723 C CA . ASP A 1 91 ? -11.473 -2.577 -14.792 1.00 67.00 91 ASP A CA 1
ATOM 724 C C . ASP A 1 91 ? -10.172 -1.877 -14.384 1.00 67.00 91 ASP A C 1
ATOM 726 O O . ASP A 1 91 ? -10.150 -0.654 -14.230 1.00 67.00 91 ASP A O 1
ATOM 730 N N . LEU A 1 92 ? -9.072 -2.614 -14.184 1.00 75.00 92 LEU A N 1
ATOM 731 C CA . LEU A 1 92 ? -7.814 -1.998 -13.760 1.00 75.00 92 LEU A CA 1
ATOM 732 C C . LEU A 1 92 ? -6.882 -1.733 -14.942 1.00 75.00 92 LEU A C 1
ATOM 734 O O . LEU A 1 92 ? -6.292 -2.653 -15.504 1.00 75.00 92 LEU A O 1
ATOM 738 N N . ASP A 1 93 ? -6.657 -0.453 -15.229 1.00 83.25 93 ASP A N 1
ATOM 739 C CA . ASP A 1 93 ? -5.559 -0.015 -16.086 1.00 83.25 93 ASP A CA 1
ATOM 740 C C . ASP A 1 93 ? -4.209 -0.337 -15.405 1.00 83.25 93 ASP A C 1
ATOM 742 O O . ASP A 1 93 ? -3.874 0.204 -14.344 1.00 83.25 93 ASP A O 1
ATOM 746 N N . GLU A 1 94 ? -3.422 -1.230 -16.013 1.00 86.81 94 GLU A N 1
ATOM 747 C CA . GLU A 1 94 ? -2.089 -1.643 -15.545 1.00 86.81 94 GLU A CA 1
ATOM 748 C C . GLU A 1 94 ? -1.163 -0.423 -15.337 1.00 86.81 94 GLU A C 1
ATOM 750 O O . GLU A 1 94 ? -0.322 -0.416 -14.432 1.00 86.81 94 GLU A O 1
ATOM 755 N N . LEU A 1 95 ? -1.359 0.659 -16.104 1.00 89.00 95 LEU A N 1
ATOM 756 C CA . LEU A 1 95 ? -0.627 1.914 -15.935 1.00 89.00 95 LEU A CA 1
ATOM 757 C C . LEU A 1 95 ? -1.005 2.630 -14.631 1.00 89.00 95 LEU A C 1
ATOM 759 O O . LEU A 1 95 ? -0.128 3.176 -13.956 1.00 89.00 95 LEU A O 1
ATOM 763 N N . LEU A 1 96 ? -2.287 2.622 -14.250 1.00 88.50 96 LEU A N 1
ATOM 764 C CA . LEU A 1 96 ? -2.754 3.200 -12.985 1.00 88.50 96 LEU A CA 1
ATOM 765 C C . LEU A 1 96 ? -2.197 2.422 -11.793 1.00 88.50 96 LEU A C 1
ATOM 767 O O . LEU A 1 96 ? -1.683 3.032 -10.849 1.00 88.50 96 LEU A O 1
ATOM 771 N N . ALA A 1 97 ? -2.222 1.090 -11.867 1.00 92.25 97 ALA A N 1
ATOM 772 C CA . ALA A 1 97 ? -1.630 0.222 -10.853 1.00 92.25 97 ALA A CA 1
ATOM 773 C C . ALA A 1 97 ? -0.129 0.502 -10.690 1.00 92.25 97 ALA A C 1
ATOM 775 O O . ALA A 1 97 ? 0.344 0.788 -9.586 1.00 92.25 97 ALA A O 1
ATOM 776 N N . ALA A 1 98 ? 0.605 0.533 -11.805 1.00 94.31 98 ALA A N 1
ATOM 777 C CA . ALA A 1 98 ? 2.031 0.830 -11.820 1.00 94.31 98 ALA A CA 1
ATOM 778 C C . ALA A 1 98 ? 2.350 2.226 -11.257 1.00 94.31 98 ALA A C 1
ATOM 780 O O . ALA A 1 98 ? 3.366 2.411 -10.572 1.00 94.31 98 ALA A O 1
ATOM 781 N N . LYS A 1 99 ? 1.481 3.213 -11.510 1.00 94.19 99 LYS A N 1
ATOM 782 C CA . LYS A 1 99 ? 1.608 4.576 -10.979 1.00 94.19 99 LYS A CA 1
ATOM 783 C C . LYS A 1 99 ? 1.396 4.615 -9.466 1.00 94.19 99 LYS A C 1
ATOM 785 O O . LYS A 1 99 ? 2.201 5.242 -8.775 1.00 94.19 99 LYS A O 1
ATOM 790 N N . LEU A 1 100 ? 0.379 3.918 -8.946 1.00 94.81 100 LEU A N 1
ATOM 791 C CA . LEU A 1 100 ? 0.149 3.811 -7.499 1.00 94.81 100 LEU A CA 1
ATOM 792 C C . LEU A 1 100 ? 1.341 3.154 -6.813 1.00 94.81 100 LEU A C 1
ATOM 794 O O . LEU A 1 100 ? 1.860 3.672 -5.829 1.00 94.81 100 LEU A O 1
ATOM 798 N N . VAL A 1 101 ? 1.788 2.020 -7.351 1.00 95.94 101 VAL A N 1
ATOM 799 C CA . VAL A 1 101 ? 2.887 1.241 -6.777 1.00 95.94 101 VAL A CA 1
ATOM 800 C C . VAL A 1 101 ? 4.192 2.020 -6.817 1.00 95.94 101 VAL A C 1
ATOM 802 O O . VAL A 1 101 ? 4.920 2.030 -5.829 1.00 95.94 101 VAL A O 1
ATOM 805 N N . SER A 1 102 ? 4.455 2.748 -7.903 1.00 96.06 102 SER A N 1
ATOM 806 C CA . SER A 1 102 ? 5.580 3.683 -7.970 1.00 96.06 102 SER A CA 1
ATOM 807 C C . SER A 1 102 ? 5.508 4.735 -6.859 1.00 96.06 102 SER A C 1
ATOM 809 O O . SER A 1 102 ? 6.485 4.925 -6.142 1.00 96.06 102 SER A O 1
ATOM 811 N N . PHE A 1 103 ? 4.348 5.371 -6.666 1.00 95.94 103 PHE A N 1
ATOM 812 C CA . PHE A 1 103 ? 4.174 6.379 -5.617 1.00 95.94 103 PHE A CA 1
ATOM 813 C C . PHE A 1 103 ? 4.345 5.791 -4.209 1.00 95.94 103 PHE A C 1
ATOM 815 O O . PHE A 1 103 ? 4.994 6.403 -3.357 1.00 95.94 103 PHE A O 1
ATOM 822 N N . LEU A 1 104 ? 3.808 4.590 -3.973 1.00 95.94 104 LEU A N 1
ATOM 823 C CA . LEU A 1 104 ? 3.992 3.846 -2.727 1.00 95.94 104 LEU A CA 1
ATOM 824 C C . LEU A 1 104 ? 5.471 3.560 -2.468 1.00 95.94 104 LEU A C 1
ATOM 826 O O . LEU A 1 104 ? 5.931 3.788 -1.356 1.00 95.94 104 LEU A O 1
ATOM 830 N N . MET A 1 105 ? 6.219 3.096 -3.473 1.00 96.50 105 MET A N 1
ATOM 831 C CA . MET A 1 105 ? 7.657 2.835 -3.348 1.00 96.50 105 MET A CA 1
ATOM 832 C C . MET A 1 105 ? 8.447 4.091 -2.988 1.00 96.50 105 MET A C 1
ATOM 834 O O . MET A 1 105 ? 9.344 4.015 -2.150 1.00 96.50 105 MET A O 1
ATOM 838 N N . ASP A 1 106 ? 8.113 5.228 -3.594 1.00 95.38 106 ASP A N 1
ATOM 839 C CA . ASP A 1 106 ? 8.854 6.473 -3.394 1.00 95.38 106 ASP A CA 1
ATOM 840 C C . ASP A 1 106 ? 8.568 7.099 -2.009 1.00 95.38 106 ASP A C 1
ATOM 842 O O . ASP A 1 106 ? 9.435 7.760 -1.444 1.00 95.38 106 ASP A O 1
ATOM 846 N N . ASN A 1 107 ? 7.387 6.846 -1.425 1.00 95.00 107 ASN A N 1
ATOM 847 C CA . ASN A 1 107 ? 6.915 7.506 -0.195 1.00 95.00 107 ASN A CA 1
ATOM 848 C C . ASN A 1 107 ? 6.556 6.520 0.940 1.00 95.00 107 ASN A C 1
ATOM 850 O O . ASN A 1 107 ? 5.846 6.872 1.883 1.00 95.00 107 ASN A O 1
ATOM 854 N N . TYR A 1 108 ? 7.029 5.270 0.879 1.00 94.19 108 TYR A N 1
ATOM 855 C CA . TYR A 1 108 ? 6.581 4.192 1.776 1.00 94.19 108 TYR A CA 1
ATOM 856 C C . TYR A 1 108 ? 6.806 4.481 3.266 1.00 94.19 108 TYR A C 1
ATOM 858 O O . TYR A 1 108 ? 6.041 4.007 4.106 1.00 94.19 108 TYR A O 1
ATOM 866 N N . GLN A 1 109 ? 7.867 5.222 3.604 1.00 91.94 109 GLN A N 1
ATOM 867 C CA . GLN A 1 109 ? 8.173 5.583 4.987 1.00 91.94 109 GLN A CA 1
ATOM 868 C C . GLN A 1 109 ? 7.113 6.517 5.555 1.00 91.94 109 GLN A C 1
ATOM 870 O O . GLN A 1 109 ? 6.725 6.368 6.704 1.00 91.94 109 GLN A O 1
ATOM 875 N N . GLU A 1 110 ? 6.626 7.457 4.758 1.00 92.88 110 GLU A N 1
ATOM 876 C CA . GLU A 1 110 ? 5.583 8.371 5.194 1.00 92.88 110 GLU A CA 1
ATOM 877 C C . GLU A 1 110 ? 4.230 7.651 5.199 1.00 92.88 110 GLU A C 1
ATOM 879 O O . GLU A 1 110 ? 3.551 7.618 6.222 1.00 92.88 110 GLU A O 1
ATOM 884 N N . ILE A 1 111 ? 3.891 6.964 4.104 1.00 94.25 111 ILE A N 1
ATOM 885 C CA . ILE A 1 111 ? 2.573 6.348 3.896 1.00 94.25 111 ILE A CA 1
ATOM 886 C C . ILE A 1 111 ? 2.275 5.205 4.874 1.00 94.25 111 ILE A C 1
ATOM 888 O O . ILE A 1 111 ? 1.151 5.067 5.349 1.00 94.25 111 ILE A O 1
ATOM 892 N N . LEU A 1 112 ? 3.251 4.338 5.152 1.00 90.38 112 LEU A N 1
ATOM 893 C CA . LEU A 1 112 ? 3.002 3.120 5.934 1.00 90.38 112 LEU A CA 1
ATOM 894 C C . LEU A 1 112 ? 3.261 3.301 7.432 1.00 90.38 112 LEU A C 1
ATOM 896 O O . LEU A 1 112 ? 3.027 2.367 8.210 1.00 90.38 112 LEU A O 1
ATOM 900 N N . ASN A 1 113 ? 3.693 4.492 7.843 1.00 88.00 113 ASN A N 1
ATOM 901 C CA . ASN A 1 113 ? 3.760 4.887 9.241 1.00 88.00 113 ASN A CA 1
ATOM 902 C C . ASN A 1 113 ? 2.409 5.422 9.733 1.00 88.00 113 ASN A C 1
ATOM 904 O O . ASN A 1 113 ? 1.530 5.786 8.959 1.00 88.00 113 ASN A O 1
ATOM 908 N N . ILE A 1 114 ? 2.226 5.409 11.051 1.00 85.88 114 ILE A N 1
ATOM 909 C CA . ILE A 1 114 ? 1.016 5.945 11.680 1.00 85.88 114 ILE A CA 1
ATOM 910 C C . ILE A 1 114 ? 1.109 7.480 11.650 1.00 85.88 114 ILE A C 1
ATOM 912 O O . ILE A 1 114 ? 2.120 8.003 12.127 1.00 85.88 114 ILE A O 1
ATOM 916 N N . PRO A 1 115 ? 0.088 8.204 11.148 1.00 87.88 115 PRO A N 1
ATOM 917 C CA . PRO A 1 115 ? 0.068 9.663 11.196 1.00 87.88 115 PRO A CA 1
ATOM 918 C C . PRO A 1 115 ? 0.174 10.158 12.641 1.00 87.88 115 PRO A C 1
ATOM 920 O O . PRO A 1 115 ? -0.629 9.783 13.499 1.00 87.88 115 PRO A O 1
ATOM 923 N N . SER A 1 116 ? 1.169 11.000 12.921 1.00 86.75 116 SER A N 1
ATOM 924 C CA . SER A 1 116 ? 1.428 11.518 14.270 1.00 86.75 116 SER A CA 1
ATOM 925 C C . SER A 1 116 ? 0.276 12.375 14.794 1.00 86.75 116 SER A C 1
ATOM 927 O O . SER A 1 116 ? -0.059 12.282 15.971 1.00 86.75 116 SER A O 1
ATOM 929 N N . SER A 1 117 ? -0.367 13.149 13.917 1.00 87.56 117 SER A N 1
ATOM 930 C CA . SER A 1 117 ? -1.552 13.954 14.228 1.00 87.56 117 SER A CA 1
ATOM 931 C C . SER A 1 117 ? -2.724 13.092 14.701 1.00 87.56 117 SER A C 1
ATOM 933 O O . SER A 1 117 ? -3.301 13.362 15.752 1.00 87.56 117 SER A O 1
ATOM 935 N N . LEU A 1 118 ? -3.030 12.012 13.972 1.00 88.50 118 LEU A N 1
ATOM 936 C CA . LEU A 1 118 ? -4.081 11.063 14.343 1.00 88.50 118 LEU A CA 1
ATOM 937 C C . LEU A 1 118 ? -3.762 10.378 15.674 1.00 88.50 118 LEU A C 1
ATOM 939 O O . LEU A 1 118 ? -4.633 10.247 16.529 1.00 88.50 118 LEU A O 1
ATOM 943 N N . LYS A 1 119 ? -2.503 9.969 15.864 1.00 91.25 119 LYS A N 1
ATOM 944 C CA . LYS A 1 119 ? -2.052 9.356 17.114 1.00 91.25 119 LYS A CA 1
ATOM 945 C C . LYS A 1 119 ? -2.243 10.305 18.304 1.00 91.25 119 LYS A C 1
ATOM 947 O O . LYS A 1 119 ? -2.853 9.898 19.286 1.00 91.25 119 LYS A O 1
ATOM 952 N N . ALA A 1 120 ? -1.785 11.552 18.192 1.00 94.06 120 ALA A N 1
ATOM 953 C CA . ALA A 1 120 ? -1.910 12.553 19.252 1.00 94.06 120 ALA A CA 1
ATOM 954 C C . ALA A 1 120 ? -3.379 12.847 19.598 1.00 94.06 120 ALA A C 1
ATOM 956 O O . ALA A 1 120 ? -3.737 12.893 20.771 1.00 94.06 120 ALA A O 1
ATOM 957 N N . TYR A 1 121 ? -4.239 12.968 18.581 1.00 93.94 121 TYR A N 1
ATOM 958 C CA . TYR A 1 121 ? -5.677 13.162 18.773 1.00 93.94 121 TYR A CA 1
ATOM 959 C C . TYR A 1 121 ? -6.327 11.996 19.535 1.00 93.94 121 TYR A C 1
ATOM 961 O O . TYR A 1 121 ? -7.104 12.208 20.465 1.00 93.94 121 TYR A O 1
ATOM 969 N N . ILE A 1 122 ? -5.989 10.753 19.173 1.00 93.12 122 ILE A N 1
ATOM 970 C CA . ILE A 1 122 ? -6.503 9.562 19.864 1.00 93.12 122 ILE A CA 1
ATOM 971 C C . ILE A 1 122 ? -5.985 9.508 21.305 1.00 93.12 122 ILE A C 1
ATOM 973 O O . ILE A 1 122 ? -6.764 9.230 22.214 1.00 93.12 122 ILE A O 1
ATOM 977 N N . GLU A 1 123 ? -4.701 9.789 21.533 1.00 95.25 123 GLU A N 1
ATOM 978 C CA . GLU A 1 123 ? -4.108 9.820 22.877 1.00 95.25 123 GLU A CA 1
ATOM 979 C C . GLU A 1 123 ? -4.798 10.857 23.776 1.00 95.25 123 GLU A C 1
ATOM 981 O O . GLU A 1 123 ? -5.179 10.535 24.903 1.00 95.25 123 GLU A O 1
ATOM 986 N N . GLU A 1 124 ? -5.038 12.068 23.270 1.00 95.69 124 GLU A N 1
ATOM 987 C CA . GLU A 1 124 ? -5.780 13.108 23.990 1.00 95.69 124 GLU A CA 1
ATOM 988 C C . GLU A 1 124 ? -7.214 12.664 24.314 1.00 95.69 124 GLU A C 1
ATOM 990 O O . GLU A 1 124 ? -7.671 12.806 25.453 1.00 95.69 124 GLU A O 1
ATOM 995 N N . HIS A 1 125 ? -7.911 12.072 23.343 1.00 94.38 125 HIS A N 1
ATOM 996 C CA . HIS A 1 125 ? -9.277 11.588 23.529 1.00 94.38 125 HIS A CA 1
ATOM 997 C C . HIS A 1 125 ? -9.356 10.458 24.569 1.00 94.38 125 HIS A C 1
ATOM 999 O O . HIS A 1 125 ? -10.263 10.438 25.403 1.00 94.38 125 HIS A O 1
ATOM 1005 N N . VAL A 1 126 ? -8.386 9.538 24.580 1.00 94.69 126 VAL A N 1
ATOM 1006 C CA . VAL A 1 126 ? -8.287 8.476 25.596 1.00 94.69 126 VAL A CA 1
ATOM 1007 C C . VAL A 1 126 ? -8.072 9.073 26.987 1.00 94.69 126 VAL A C 1
ATOM 1009 O O . VAL A 1 126 ? -8.774 8.692 27.926 1.00 94.69 126 VAL A O 1
ATOM 1012 N N . VAL A 1 127 ? -7.164 10.045 27.125 1.00 93.56 127 VAL A N 1
ATOM 1013 C CA . VAL A 1 127 ? -6.937 10.751 28.399 1.00 93.56 127 VAL A CA 1
ATOM 1014 C C . VAL A 1 127 ? -8.204 11.471 28.860 1.00 93.56 127 VAL A C 1
ATOM 1016 O O . VAL A 1 127 ? -8.528 11.451 30.051 1.00 93.56 127 VAL A O 1
ATOM 1019 N N . HIS A 1 128 ? -8.940 12.096 27.939 1.00 91.62 128 HIS A N 1
ATOM 1020 C CA . HIS A 1 128 ? -10.212 12.737 28.253 1.00 91.62 128 HIS A CA 1
ATOM 1021 C C . HIS A 1 128 ? -11.219 11.727 28.819 1.00 91.62 128 HIS A C 1
ATOM 1023 O O . HIS A 1 128 ? -11.724 11.935 29.922 1.00 91.62 128 HIS A O 1
ATOM 1029 N N . LEU A 1 129 ? -11.446 10.604 28.131 1.00 90.19 129 LEU A N 1
ATOM 1030 C CA . LEU A 1 129 ? -12.366 9.554 28.585 1.00 90.19 129 LEU A CA 1
ATOM 1031 C C . LEU A 1 129 ? -11.979 8.977 29.954 1.00 90.19 129 LEU A C 1
ATOM 1033 O O . LEU A 1 129 ? -12.846 8.801 30.809 1.00 90.19 129 LEU A O 1
ATOM 1037 N N . GLN A 1 130 ? -10.687 8.745 30.197 1.00 86.88 130 GLN A N 1
ATOM 1038 C CA . GLN A 1 130 ? -10.193 8.272 31.496 1.00 86.88 130 GLN A CA 1
ATOM 1039 C C . GLN A 1 130 ? -10.461 9.288 32.615 1.00 86.88 130 GLN A C 1
ATOM 1041 O O . GLN A 1 130 ? -10.907 8.915 33.698 1.00 86.88 130 GLN A O 1
ATOM 1046 N N . ARG A 1 131 ? -10.249 10.587 32.362 1.00 82.62 131 ARG A N 1
ATOM 1047 C CA . ARG A 1 131 ? -10.565 11.648 33.336 1.00 82.62 131 ARG A CA 1
ATOM 1048 C C . ARG A 1 131 ? -12.059 11.751 33.621 1.00 82.62 131 ARG A C 1
ATOM 1050 O O . ARG A 1 131 ? -12.423 12.036 34.759 1.00 82.62 131 ARG A O 1
ATOM 1057 N N . VAL A 1 132 ? -12.911 11.549 32.614 1.00 71.69 132 VAL A N 1
ATOM 1058 C CA . VAL A 1 132 ? -14.365 11.498 32.809 1.00 71.69 132 VAL A CA 1
ATOM 1059 C C . VAL A 1 132 ? -14.721 10.308 33.703 1.00 71.69 132 VAL A C 1
ATOM 1061 O O . VAL A 1 132 ? -15.369 10.511 34.722 1.00 71.69 132 VAL A O 1
ATOM 1064 N N . GLN A 1 133 ? -14.217 9.104 33.417 1.00 60.53 133 GLN A N 1
ATOM 1065 C CA . GLN A 1 133 ? -14.482 7.915 34.242 1.00 60.53 133 GLN A CA 1
ATOM 1066 C C . GLN A 1 133 ? -14.022 8.078 35.702 1.00 60.53 133 GLN A C 1
ATOM 1068 O O . GLN A 1 133 ? -14.796 7.790 36.609 1.00 60.53 133 GLN A O 1
ATOM 1073 N N . ILE A 1 134 ? -12.825 8.625 35.945 1.00 58.56 134 ILE A N 1
ATOM 1074 C CA . ILE A 1 134 ? -12.298 8.854 37.307 1.00 58.56 134 ILE A CA 1
ATOM 1075 C C . ILE A 1 134 ? -13.114 9.910 38.077 1.00 58.56 134 ILE A C 1
ATOM 1077 O O . ILE A 1 134 ? -13.224 9.846 39.300 1.00 58.56 134 ILE A O 1
ATOM 1081 N N . LYS A 1 135 ? -13.710 10.895 37.391 1.00 54.38 135 LYS A N 1
ATOM 1082 C CA . LYS A 1 135 ? -14.563 11.901 38.047 1.00 54.38 135 LYS A CA 1
ATOM 1083 C C . LYS A 1 135 ? -15.927 11.351 38.474 1.00 54.38 135 LYS A C 1
ATOM 1085 O O . LYS A 1 135 ? -16.494 11.876 39.427 1.00 54.38 135 LYS A O 1
ATOM 1090 N N . TYR A 1 136 ? -16.438 10.311 37.814 1.00 50.34 136 TYR A N 1
ATOM 1091 C CA . TYR A 1 136 ? -17.732 9.701 38.145 1.00 50.34 136 TYR A CA 1
ATOM 1092 C C . TYR A 1 136 ? -17.644 8.556 39.163 1.00 50.34 136 TYR A C 1
ATOM 1094 O O . TYR A 1 136 ? -18.669 8.164 39.706 1.00 50.34 136 TYR A O 1
ATOM 1102 N N . THR A 1 137 ? -16.450 8.069 39.514 1.00 46.59 137 THR A N 1
ATOM 1103 C CA . THR A 1 137 ? -16.283 7.083 40.602 1.00 46.59 137 THR A CA 1
ATOM 1104 C C . THR A 1 137 ? -16.381 7.687 42.011 1.00 46.59 137 THR A C 1
ATOM 1106 O O . THR A 1 137 ? -16.173 6.977 42.988 1.00 46.59 137 THR A O 1
ATOM 1109 N N . GLY A 1 138 ? -16.675 8.988 42.136 1.00 50.78 138 GLY A N 1
ATOM 1110 C CA . GLY A 1 138 ? -16.795 9.692 43.420 1.00 50.78 138 GLY A CA 1
ATOM 1111 C C . GLY A 1 138 ? -17.983 10.652 43.526 1.00 50.78 138 GLY A C 1
ATOM 1112 O O . GLY A 1 138 ? -17.971 11.511 44.402 1.00 50.78 138 GLY A O 1
ATOM 1113 N N . ALA A 1 139 ? -18.976 10.549 42.639 1.00 44.19 139 ALA A N 1
ATOM 1114 C CA . ALA A 1 139 ? -20.217 11.313 42.741 1.00 44.19 139 ALA A CA 1
ATOM 1115 C C . ALA A 1 139 ? -21.363 10.349 43.061 1.00 44.19 139 ALA A C 1
ATOM 1117 O O . ALA A 1 139 ? -21.763 9.546 42.220 1.00 44.19 139 ALA A O 1
ATOM 1118 N N . ASP A 1 140 ? -21.839 10.417 44.300 1.00 46.09 140 ASP A N 1
ATOM 1119 C CA . ASP A 1 140 ? -23.002 9.688 44.783 1.00 46.09 140 ASP A CA 1
ATOM 1120 C C . ASP A 1 140 ? -24.232 9.893 43.883 1.00 46.09 140 ASP A C 1
ATOM 1122 O O . ASP A 1 140 ? -24.607 11.018 43.556 1.00 46.09 140 ASP A O 1
ATOM 1126 N N . THR A 1 141 ? -24.897 8.767 43.612 1.00 51.72 141 THR A N 1
ATOM 1127 C CA . THR A 1 141 ? -26.338 8.579 43.363 1.00 51.72 141 THR A CA 1
ATOM 1128 C C . THR A 1 141 ? -27.009 9.234 42.142 1.00 51.72 141 THR A C 1
ATOM 1130 O O . THR A 1 141 ? -26.996 10.442 41.951 1.00 51.72 141 THR A O 1
ATOM 1133 N N . ASP A 1 142 ? -27.759 8.380 41.431 1.00 44.88 142 ASP A N 1
ATOM 1134 C CA . ASP A 1 142 ? -28.956 8.684 40.628 1.00 44.88 142 ASP A CA 1
ATOM 1135 C C . ASP A 1 142 ? -28.759 9.060 39.140 1.00 44.88 142 ASP A C 1
ATOM 1137 O O . ASP A 1 142 ? -28.797 10.220 38.740 1.00 44.88 142 ASP A O 1
ATOM 1141 N N . ALA A 1 143 ? -28.604 8.042 38.278 1.00 39.59 143 ALA A N 1
ATOM 1142 C CA . ALA A 1 143 ? -28.966 8.137 36.860 1.00 39.59 143 ALA A CA 1
ATOM 1143 C C . ALA A 1 143 ? -29.270 6.752 36.256 1.00 39.59 143 ALA A C 1
ATOM 1145 O O . ALA A 1 143 ? -28.416 5.872 36.169 1.00 39.59 143 ALA A O 1
ATOM 1146 N N . THR A 1 144 ? -30.512 6.606 35.805 1.00 47.50 144 THR A N 1
ATOM 1147 C CA . THR A 1 144 ? -31.247 5.446 35.268 1.00 47.50 144 THR A CA 1
ATOM 1148 C C . THR A 1 144 ? -30.709 4.851 33.952 1.00 47.50 144 THR A C 1
ATOM 1150 O O . THR A 1 144 ? -31.484 4.455 33.084 1.00 47.50 144 THR A O 1
ATOM 1153 N N . PHE A 1 145 ? -29.395 4.745 33.764 1.00 44.66 145 PHE A N 1
ATOM 1154 C CA . PHE A 1 145 ? -28.826 4.051 32.605 1.00 44.66 145 PHE A CA 1
ATOM 1155 C C . PHE A 1 145 ? -27.888 2.939 33.072 1.00 44.66 145 PHE A C 1
ATOM 1157 O O . PHE A 1 145 ? -26.881 3.243 33.714 1.00 44.66 145 PHE A O 1
ATOM 1164 N N . PRO A 1 146 ? -28.173 1.657 32.762 1.00 45.41 146 PRO A N 1
ATOM 1165 C CA . PRO A 1 146 ? -27.210 0.599 33.007 1.00 45.41 146 PRO A CA 1
ATOM 1166 C C . PRO A 1 146 ? -25.967 0.931 32.186 1.00 45.41 146 PRO A C 1
ATOM 1168 O O . PRO A 1 146 ? -26.018 0.967 30.954 1.00 45.41 146 PRO A O 1
ATOM 1171 N N . ALA A 1 147 ? -24.859 1.221 32.867 1.00 56.00 147 ALA A N 1
ATOM 1172 C CA . ALA A 1 147 ? -23.559 1.283 32.225 1.00 56.00 147 ALA A CA 1
ATOM 1173 C C . ALA A 1 147 ? -23.361 -0.011 31.414 1.00 56.00 147 ALA A C 1
ATOM 1175 O O . ALA A 1 147 ? -23.793 -1.075 31.873 1.00 56.00 147 ALA A O 1
ATOM 1176 N N . PRO A 1 148 ? -22.741 0.040 30.219 1.00 54.88 148 PRO A N 1
ATOM 1177 C CA . PRO A 1 148 ? -22.414 -1.179 29.498 1.00 54.88 148 PRO A CA 1
ATOM 1178 C C . PRO A 1 148 ? -21.601 -2.067 30.439 1.00 54.88 148 PRO A C 1
ATOM 1180 O O . PRO A 1 148 ? -20.544 -1.660 30.926 1.00 54.88 148 PRO A O 1
ATOM 1183 N N . SER A 1 149 ? -22.127 -3.255 30.728 1.00 51.97 149 SER A N 1
ATOM 1184 C CA . SER A 1 149 ? -21.500 -4.270 31.566 1.00 51.97 149 SER A CA 1
ATOM 1185 C C . SER A 1 149 ? -20.306 -4.854 30.817 1.00 51.97 149 SER A C 1
ATOM 1187 O O . SER A 1 149 ? -20.328 -5.962 30.289 1.00 51.97 149 SER A O 1
ATOM 1189 N N . PHE A 1 150 ? -19.243 -4.061 30.722 1.00 50.78 150 PHE A N 1
ATOM 1190 C CA . PHE A 1 150 ? -17.944 -4.542 30.309 1.00 50.78 150 PHE A CA 1
ATOM 1191 C C . PHE A 1 150 ? -17.433 -5.435 31.434 1.00 50.78 150 PHE A C 1
ATOM 1193 O O . PHE A 1 150 ? -17.186 -4.941 32.539 1.00 50.78 150 PHE A O 1
ATOM 1200 N N . CYS A 1 151 ? -17.303 -6.739 31.169 1.00 64.44 151 CYS A N 1
ATOM 1201 C CA . CYS A 1 151 ? -16.616 -7.655 32.074 1.00 64.44 151 CYS A CA 1
ATOM 1202 C C . CYS A 1 151 ? -15.254 -7.049 32.410 1.00 64.44 151 CYS A C 1
ATOM 1204 O O . CYS A 1 151 ? -14.361 -6.993 31.565 1.00 64.44 151 CYS A O 1
ATOM 1206 N N . HIS A 1 152 ? -15.118 -6.546 33.633 1.00 66.31 152 HIS A N 1
ATOM 1207 C CA . HIS A 1 152 ? -13.826 -6.133 34.140 1.00 66.31 152 HIS A CA 1
ATOM 1208 C C . HIS A 1 152 ? -12.954 -7.381 34.234 1.00 66.31 152 HIS A C 1
ATOM 1210 O O . HIS A 1 152 ? -13.412 -8.442 34.662 1.00 66.31 152 HIS A O 1
ATOM 1216 N N . GLN A 1 153 ? -11.712 -7.269 33.771 1.00 74.25 153 GLN A N 1
ATOM 1217 C CA . GLN A 1 153 ? -10.746 -8.344 33.913 1.00 74.25 153 GLN A CA 1
ATOM 1218 C C . GLN A 1 153 ? -10.454 -8.515 35.405 1.00 74.25 153 GLN A C 1
ATOM 1220 O O . GLN A 1 153 ? -9.838 -7.645 36.016 1.00 74.25 153 GLN A O 1
ATOM 1225 N N . ILE A 1 154 ? -10.926 -9.619 35.976 1.00 79.69 154 ILE A N 1
ATOM 1226 C CA . ILE A 1 154 ? -10.639 -9.987 37.362 1.00 79.69 154 ILE A CA 1
ATOM 1227 C C . ILE A 1 154 ? -9.183 -10.436 37.490 1.00 79.69 154 ILE A C 1
ATOM 1229 O O . ILE A 1 154 ? -8.595 -10.978 36.543 1.00 79.69 154 ILE A O 1
ATOM 1233 N N . SER A 1 155 ? -8.584 -10.189 38.653 1.00 81.44 155 SER A N 1
ATOM 1234 C CA . SER A 1 155 ? -7.231 -10.668 38.940 1.00 81.44 155 SER A CA 1
ATOM 1235 C C . SER A 1 155 ? -7.216 -12.195 39.092 1.00 81.44 155 SER A C 1
ATOM 1237 O O . SER A 1 155 ? -8.250 -12.828 39.310 1.00 81.44 155 SER A O 1
ATOM 1239 N N . THR A 1 156 ? -6.038 -12.812 38.991 1.00 82.94 156 THR A N 1
ATOM 1240 C CA . THR A 1 156 ? -5.872 -14.252 39.259 1.00 82.94 156 THR A CA 1
ATOM 1241 C C . THR A 1 156 ? -6.317 -14.631 40.670 1.00 82.94 156 THR A C 1
ATOM 1243 O O . THR A 1 156 ? -6.981 -15.649 40.839 1.00 82.94 156 THR A O 1
ATOM 1246 N N . ASP A 1 157 ? -6.033 -13.784 41.660 1.00 82.44 157 ASP A N 1
ATOM 1247 C CA . ASP A 1 157 ? -6.411 -14.027 43.058 1.00 82.44 157 ASP A CA 1
ATOM 1248 C C . ASP A 1 157 ? -7.934 -13.942 43.254 1.00 82.44 157 ASP A C 1
ATOM 1250 O O . ASP A 1 157 ? -8.538 -14.734 43.984 1.00 82.44 157 ASP A O 1
ATOM 1254 N N . GLU A 1 158 ? -8.581 -13.000 42.561 1.00 82.69 158 GLU A N 1
ATOM 1255 C CA . GLU A 1 158 ? -10.035 -12.856 42.563 1.00 82.69 158 GLU A CA 1
ATOM 1256 C C . GLU A 1 158 ? -10.710 -14.035 41.847 1.00 82.69 158 GLU A C 1
ATOM 1258 O O . GLU A 1 158 ? -11.701 -14.570 42.345 1.00 82.69 158 GLU A O 1
ATOM 1263 N N . PHE A 1 159 ? -10.135 -14.511 40.739 1.00 81.69 159 PHE A N 1
ATOM 1264 C CA . PHE A 1 159 ? -10.596 -15.717 40.051 1.00 81.69 159 PHE A CA 1
ATOM 1265 C C . PHE A 1 159 ? -10.518 -16.958 40.948 1.00 81.69 159 PHE A C 1
ATOM 1267 O O . PHE A 1 159 ? -11.482 -17.721 41.014 1.00 81.69 159 PHE A O 1
ATOM 1274 N N . GLU A 1 160 ? -9.409 -17.171 41.660 1.00 84.06 160 GLU A N 1
ATOM 1275 C CA . GLU A 1 160 ? -9.276 -18.311 42.576 1.00 84.06 160 GLU A CA 1
ATOM 1276 C C . GLU A 1 160 ? -10.259 -18.222 43.751 1.00 84.06 160 GLU A C 1
ATOM 1278 O O . GLU A 1 160 ? -10.882 -19.223 44.114 1.00 84.06 160 GLU A O 1
ATOM 1283 N N . SER A 1 161 ? -10.480 -17.016 44.276 1.00 80.06 161 SER A N 1
ATOM 1284 C CA . SER A 1 161 ? -11.451 -16.764 45.345 1.00 80.06 161 SER A CA 1
ATOM 1285 C C . SER A 1 161 ? -12.893 -17.020 44.889 1.00 80.06 161 SER A C 1
ATOM 1287 O O . SER A 1 161 ? -13.655 -17.697 45.582 1.00 80.06 161 SER A O 1
ATOM 1289 N N . GLN A 1 162 ? -13.269 -16.542 43.698 1.00 78.44 162 GLN A N 1
ATOM 1290 C CA . GLN A 1 162 ? -14.583 -16.801 43.097 1.00 78.44 162 GLN A CA 1
ATOM 1291 C C . GLN A 1 162 ? -14.760 -18.280 42.736 1.00 78.44 162 GLN A C 1
ATOM 1293 O O . GLN A 1 162 ? -15.843 -18.834 42.915 1.00 78.44 162 GLN A O 1
ATOM 1298 N N . ARG A 1 163 ? -13.699 -18.955 42.283 1.00 77.75 163 ARG A N 1
ATOM 1299 C CA . ARG A 1 163 ? -13.720 -20.396 42.011 1.00 77.75 163 ARG A CA 1
ATOM 1300 C C . ARG A 1 163 ? -13.962 -21.212 43.281 1.00 77.75 163 ARG A C 1
ATOM 1302 O O . ARG A 1 163 ? -14.684 -22.205 43.219 1.00 77.75 163 ARG A O 1
ATOM 1309 N N . ALA A 1 164 ? -13.360 -20.818 44.401 1.00 77.44 164 ALA A N 1
ATOM 1310 C CA . ALA A 1 164 ? -13.520 -21.510 45.677 1.00 77.44 164 ALA A CA 1
ATOM 1311 C C . ALA A 1 164 ? -14.880 -21.223 46.340 1.00 77.44 164 ALA A C 1
ATOM 1313 O O . ALA A 1 164 ? -15.500 -22.140 46.874 1.00 77.44 164 ALA A O 1
ATOM 1314 N N . ASN A 1 165 ? -15.359 -19.975 46.273 1.00 70.94 165 ASN A N 1
ATOM 1315 C CA . ASN A 1 165 ? -16.450 -19.501 47.136 1.00 70.94 165 ASN A CA 1
ATOM 1316 C C . ASN A 1 165 ? -17.693 -19.005 46.377 1.00 70.94 165 ASN A C 1
ATOM 1318 O O . ASN A 1 165 ? -18.784 -18.966 46.940 1.00 70.94 165 ASN A O 1
ATOM 1322 N N . GLY A 1 166 ? -17.559 -18.635 45.102 1.00 68.06 166 GLY A N 1
ATOM 1323 C CA . GLY A 1 166 ? -18.557 -17.845 44.371 1.00 68.06 166 GLY A CA 1
ATOM 1324 C C . GLY A 1 166 ? -19.856 -18.570 44.019 1.00 68.06 166 GLY A C 1
ATOM 1325 O O . GLY A 1 166 ? -20.811 -17.926 43.601 1.00 68.06 166 GLY A O 1
ATOM 1326 N N . SER A 1 167 ? -19.921 -19.894 44.184 1.00 65.88 167 SER A N 1
ATOM 1327 C CA . SER A 1 167 ? -21.115 -20.681 43.848 1.00 65.88 167 SER A CA 1
ATOM 1328 C C . SER A 1 167 ? -21.971 -21.071 45.052 1.00 65.88 167 SER A C 1
ATOM 1330 O O . SER A 1 167 ? -23.155 -21.319 44.874 1.00 65.88 167 SER A O 1
ATOM 1332 N N . GLN A 1 168 ? -21.434 -21.103 46.274 1.00 69.88 168 GLN A N 1
ATOM 1333 C CA . GLN A 1 168 ? -22.151 -21.674 47.425 1.00 69.88 168 GLN A CA 1
ATOM 1334 C C . GLN A 1 168 ? -23.343 -20.813 47.864 1.00 69.88 168 GLN A C 1
ATOM 1336 O O . GLN A 1 168 ? -24.452 -21.314 48.031 1.00 69.88 168 GLN A O 1
ATOM 1341 N N . GLU A 1 169 ? -23.129 -19.509 48.010 1.00 73.25 169 GLU A N 1
ATOM 1342 C CA . GLU A 1 169 ? -24.130 -18.575 48.537 1.00 73.25 169 GLU A CA 1
ATOM 1343 C C . GLU A 1 169 ? -25.273 -18.291 47.542 1.00 73.25 169 GLU A C 1
ATOM 1345 O O . GLU A 1 169 ? -26.439 -18.390 47.932 1.00 73.25 169 GLU A O 1
ATOM 1350 N N . PRO A 1 170 ? -25.002 -18.055 46.238 1.00 76.19 170 PRO A N 1
ATOM 1351 C CA . PRO A 1 170 ? -26.066 -17.867 45.251 1.00 76.19 170 PRO A CA 1
ATOM 1352 C C . PRO A 1 170 ? -26.881 -19.142 45.008 1.00 76.19 170 PRO A C 1
ATOM 1354 O O . PRO A 1 170 ? -28.095 -19.068 44.821 1.00 76.19 170 PRO A O 1
ATOM 1357 N N . LEU A 1 171 ? -26.239 -20.319 45.032 1.00 76.56 171 LEU A N 1
ATOM 1358 C CA . LEU A 1 171 ? -26.944 -21.597 44.902 1.00 76.56 171 LEU A CA 1
ATOM 1359 C C . LEU A 1 171 ? -27.830 -21.879 46.121 1.00 76.56 171 LEU A C 1
ATOM 1361 O O . LEU A 1 171 ? -28.949 -22.357 45.948 1.00 76.56 171 LEU A O 1
ATOM 1365 N N . ALA A 1 172 ? -27.374 -21.557 47.335 1.00 78.94 172 ALA A N 1
ATOM 1366 C CA . ALA A 1 172 ? -28.185 -21.696 48.544 1.00 78.94 172 ALA A CA 1
ATOM 1367 C C . ALA A 1 172 ? -29.420 -20.780 48.511 1.00 78.94 172 ALA A C 1
ATOM 1369 O O . ALA A 1 172 ? -30.527 -21.241 48.794 1.00 78.94 172 ALA A O 1
ATOM 1370 N N . ALA A 1 173 ? -29.250 -19.524 48.088 1.00 80.81 173 ALA A N 1
ATOM 1371 C CA . ALA A 1 173 ? -30.354 -18.580 47.928 1.00 80.81 173 ALA A CA 1
ATOM 1372 C C . ALA A 1 173 ? -31.378 -19.057 46.879 1.00 80.81 173 ALA A C 1
ATOM 1374 O O . ALA A 1 173 ? -32.581 -19.032 47.135 1.00 80.81 173 ALA A O 1
ATOM 1375 N N . LEU A 1 174 ? -30.909 -19.576 45.737 1.00 81.88 174 LEU A N 1
ATOM 1376 C CA . LEU A 1 174 ? -31.774 -20.176 44.713 1.00 81.88 174 LEU A CA 1
ATOM 1377 C C . LEU A 1 174 ? -32.548 -21.388 45.248 1.00 81.88 174 LEU A C 1
ATOM 1379 O O . LEU A 1 174 ? -33.741 -21.530 44.984 1.00 81.88 174 LEU A O 1
ATOM 1383 N N . LEU A 1 175 ? -31.896 -22.266 46.015 1.00 80.06 175 LEU A N 1
ATOM 1384 C CA . LEU A 1 175 ? -32.554 -23.427 46.623 1.00 80.06 175 LEU A CA 1
ATOM 1385 C C . LEU A 1 175 ? -33.627 -23.015 47.639 1.00 80.06 175 LEU A C 1
ATOM 1387 O O . LEU A 1 175 ? -34.677 -23.659 47.714 1.00 80.06 175 LEU A O 1
ATOM 1391 N N . GLU A 1 176 ? -33.393 -21.948 48.401 1.00 80.25 176 GLU A N 1
ATOM 1392 C CA . GLU A 1 176 ? -34.371 -21.400 49.342 1.00 80.25 176 GLU A CA 1
ATOM 1393 C C . GLU A 1 176 ? -35.569 -20.771 48.613 1.00 80.25 176 GLU A C 1
ATOM 1395 O O . GLU A 1 176 ? -36.721 -21.045 48.963 1.00 80.25 176 GLU A O 1
ATOM 1400 N N . GLU A 1 177 ? -35.321 -20.032 47.531 1.00 83.12 177 GLU A N 1
ATOM 1401 C CA . GLU A 1 177 ? -36.362 -19.453 46.677 1.00 83.12 177 GLU A CA 1
ATOM 1402 C C . GLU A 1 177 ? -37.243 -20.540 46.034 1.00 83.12 177 GLU A C 1
ATOM 1404 O O . GLU A 1 177 ? -38.476 -20.488 46.105 1.00 83.12 177 GLU A O 1
ATOM 1409 N N . ILE A 1 178 ? -36.624 -21.592 45.494 1.00 79.69 178 ILE A N 1
ATOM 1410 C CA . ILE A 1 178 ? -37.318 -22.766 44.946 1.00 79.69 178 ILE A CA 1
ATOM 1411 C C . ILE A 1 178 ? -38.127 -23.478 46.042 1.00 79.69 178 ILE A C 1
ATOM 1413 O O . ILE A 1 178 ? -39.274 -23.886 45.824 1.00 79.69 178 ILE A O 1
ATOM 1417 N N . ALA A 1 179 ? -37.577 -23.614 47.251 1.00 74.00 179 ALA A N 1
ATOM 1418 C CA . ALA A 1 179 ? -38.291 -24.230 48.364 1.00 74.00 179 ALA A CA 1
ATOM 1419 C C . ALA A 1 179 ? -39.531 -23.414 48.780 1.00 74.00 179 ALA A C 1
ATOM 1421 O O . ALA A 1 179 ? -40.582 -24.009 49.066 1.00 74.00 179 ALA A O 1
ATOM 1422 N N . MET A 1 180 ? -39.437 -22.081 48.773 1.00 77.38 180 MET A N 1
ATOM 1423 C CA . MET A 1 180 ? -40.526 -21.165 49.131 1.00 77.38 180 MET A CA 1
ATOM 1424 C C . MET A 1 180 ? -41.582 -20.986 48.032 1.00 77.38 180 MET A C 1
ATOM 1426 O O . MET A 1 180 ? -42.728 -20.644 48.336 1.00 77.38 180 MET A O 1
ATOM 1430 N N . ASN A 1 181 ? -41.246 -21.265 46.773 1.00 76.31 181 ASN A N 1
ATOM 1431 C CA . ASN A 1 181 ? -42.163 -21.113 45.647 1.00 76.31 181 ASN A CA 1
ATOM 1432 C C . ASN A 1 181 ? -43.364 -22.082 45.752 1.00 76.31 181 ASN A C 1
ATOM 1434 O O . ASN A 1 181 ? -43.206 -23.299 45.857 1.00 76.31 181 ASN A O 1
ATOM 1438 N N . LYS A 1 182 ? -44.592 -21.550 45.752 1.00 73.38 182 LYS A N 1
ATOM 1439 C CA . LYS A 1 182 ? -45.840 -22.315 45.953 1.00 73.38 182 LYS A CA 1
ATOM 1440 C C . LYS A 1 182 ? -46.395 -22.967 44.681 1.00 73.38 182 LYS A C 1
ATOM 1442 O O . LYS A 1 182 ? -47.323 -23.762 44.791 1.00 73.38 182 LYS A O 1
ATOM 1447 N N . GLU A 1 183 ? -45.842 -22.653 43.514 1.00 77.94 183 GLU A N 1
ATOM 1448 C CA . GLU A 1 183 ? -46.281 -23.196 42.220 1.00 77.94 183 GLU A CA 1
ATOM 1449 C C . GLU A 1 183 ? -45.638 -24.552 41.900 1.00 77.94 183 GLU A C 1
ATOM 1451 O O . GLU A 1 183 ? -46.143 -25.301 41.066 1.00 77.94 183 GLU A O 1
ATOM 1456 N N . ILE A 1 184 ? -44.551 -24.905 42.595 1.00 70.25 184 ILE A N 1
ATOM 1457 C CA . ILE A 1 184 ? -43.838 -26.169 42.394 1.00 70.25 184 ILE A CA 1
ATOM 1458 C C . ILE A 1 184 ? -44.429 -27.282 43.264 1.00 70.25 184 ILE A C 1
ATOM 1460 O O . ILE A 1 184 ? -44.606 -27.126 44.478 1.00 70.25 184 ILE A O 1
ATOM 1464 N N . SER A 1 185 ? -44.690 -28.436 42.647 1.00 69.06 185 SER A N 1
ATOM 1465 C CA . SER A 1 185 ? -45.244 -29.618 43.311 1.00 69.06 185 SER A CA 1
ATOM 1466 C C . SER A 1 185 ? -44.313 -30.154 44.404 1.00 69.06 185 SER A C 1
ATOM 1468 O O . SER A 1 185 ? -43.089 -30.162 44.277 1.00 69.06 185 SER A O 1
ATOM 1470 N N . VAL A 1 186 ? -44.897 -30.683 45.484 1.00 67.62 186 VAL A N 1
ATOM 1471 C CA . VAL A 1 186 ? -44.169 -31.278 46.626 1.00 67.62 186 VAL A CA 1
ATOM 1472 C C . VAL A 1 186 ? -43.269 -32.446 46.192 1.00 67.62 186 VAL A C 1
ATOM 1474 O O . VAL A 1 186 ? -42.283 -32.751 46.865 1.00 67.62 186 VAL A O 1
ATOM 1477 N N . LYS A 1 187 ? -43.598 -33.094 45.068 1.00 66.56 187 LYS A N 1
ATOM 1478 C CA . LYS A 1 187 ? -42.817 -34.192 44.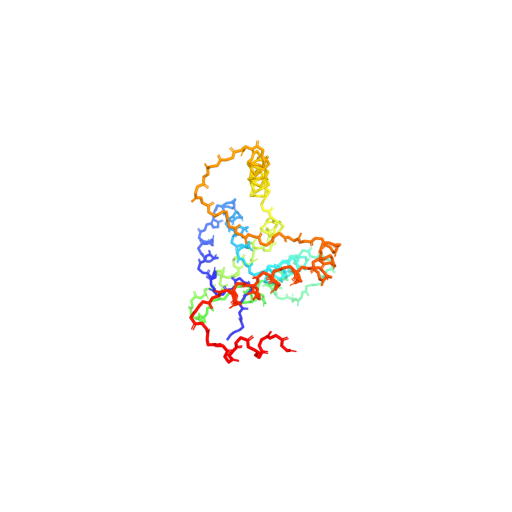492 1.00 66.56 187 LYS A CA 1
ATOM 1479 C C . LYS A 1 187 ? -41.490 -33.695 43.900 1.00 66.56 187 LYS A C 1
ATOM 1481 O O . LYS A 1 187 ? -40.454 -34.274 44.204 1.00 66.56 187 LYS A O 1
ATOM 1486 N N . ASP A 1 188 ? -41.514 -32.572 43.185 1.00 64.56 188 ASP A N 1
ATOM 1487 C CA . ASP A 1 188 ? -40.341 -32.005 42.501 1.00 64.56 188 ASP A CA 1
ATOM 1488 C C . ASP A 1 188 ? -39.376 -31.334 43.495 1.00 64.56 188 ASP A C 1
ATOM 1490 O O . ASP A 1 188 ? -38.158 -31.420 43.364 1.00 64.56 188 ASP A O 1
ATOM 1494 N N . LYS A 1 189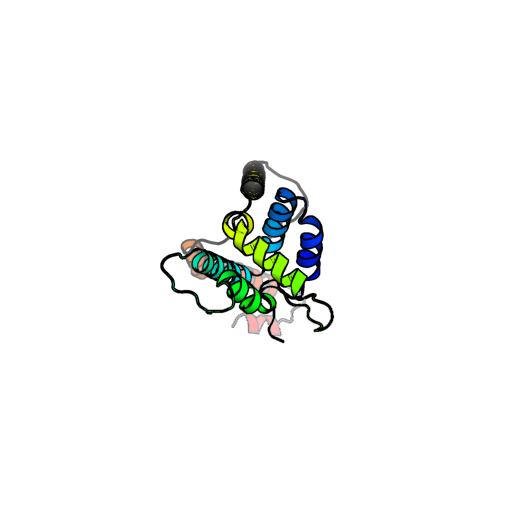 ? -39.908 -30.760 44.584 1.00 64.88 189 LYS A N 1
ATOM 1495 C CA . LYS A 1 189 ? -39.100 -30.195 45.682 1.00 64.88 189 LYS A CA 1
ATOM 1496 C C . LYS A 1 189 ? -38.277 -31.231 46.455 1.00 64.88 189 LYS A C 1
ATOM 1498 O O . LYS A 1 189 ? -37.328 -30.853 47.140 1.00 64.88 189 LYS A O 1
ATOM 1503 N N . LYS A 1 190 ? -38.665 -32.512 46.424 1.00 63.38 190 LYS A N 1
ATOM 1504 C CA . LYS A 1 190 ? -37.937 -33.589 47.115 1.00 63.38 190 LYS A CA 1
ATOM 1505 C C . LYS A 1 190 ? -36.735 -34.091 46.321 1.00 63.38 190 LYS A C 1
ATOM 1507 O O . LYS A 1 190 ? -35.751 -34.449 46.955 1.00 63.38 190 LYS A O 1
ATOM 1512 N N . GLU A 1 191 ? -36.797 -34.086 44.991 1.00 61.94 191 GLU A N 1
ATOM 1513 C CA . GLU A 1 191 ? -35.666 -34.516 44.154 1.00 61.94 191 GLU A CA 1
ATOM 1514 C C . GLU A 1 191 ? -34.526 -33.493 44.139 1.00 61.94 191 GLU A C 1
ATOM 1516 O O . GLU A 1 191 ? -33.369 -33.873 44.084 1.00 61.94 191 GLU A O 1
ATOM 1521 N N . LEU A 1 192 ? -34.830 -32.201 44.292 1.00 61.28 192 LEU A N 1
ATOM 1522 C CA . LEU A 1 192 ? -33.825 -31.125 44.312 1.00 61.28 192 LEU A CA 1
ATOM 1523 C C . LEU A 1 192 ? -33.003 -31.038 45.613 1.00 61.28 192 LEU A C 1
ATOM 1525 O O . LEU A 1 192 ? -32.048 -30.271 45.681 1.00 61.28 192 LEU A O 1
ATOM 1529 N N . LYS A 1 193 ? -33.389 -31.775 46.664 1.00 58.19 193 LYS A N 1
ATOM 1530 C CA . LYS A 1 193 ? -32.671 -31.820 47.953 1.00 58.19 193 LYS A CA 1
ATOM 1531 C C . LYS A 1 193 ? -31.682 -32.988 48.063 1.00 58.19 193 LYS A C 1
ATOM 1533 O O . LYS A 1 193 ? -31.046 -33.109 49.111 1.00 58.19 193 LYS A O 1
ATOM 1538 N N . GLN A 1 194 ? -31.624 -33.863 47.058 1.00 47.09 194 GLN A N 1
ATOM 1539 C CA . GLN A 1 194 ? -30.820 -35.088 47.043 1.00 47.09 194 GLN A CA 1
ATOM 1540 C C . GLN A 1 194 ? -29.614 -34.929 46.119 1.00 47.09 194 GLN A C 1
ATOM 1542 O O . GLN A 1 194 ? -28.553 -35.483 46.479 1.00 47.09 194 GLN A O 1
#

Foldseek 3Di:
DDAALLGQVCQVQLLVLLVVVVPLVSSLVSLLVSLVVGDPVSLVVLLVLLQVLLCQLPDPPDDAPDPPDRSNQCSLLVRLCNHHDHPDNPPDDSVSSSVSSVSCSVCVVSNSDHPPVVVVVVVVVVVVVVVVVVVVVPDDDDDPDPDPPDPDDDDPVVVVVCVVPVCPVVVVVVLVVVVPDPVDDPVVNVVVVD

Sequence (194 aa):
MKEPLLTFHLFDVFVSVLGLLQKHCKVVEALQTSCLLLPPENRKKLQLLVRMMARISFNKDLPPLSESVRTRTLMVQAFSRCILCSKDEMDLDELLAAKLVSFLMDNYQEILNIPSSLKAYIEEHVVHLQRVQIKYTGADTDATFPAPSFCHQISTDEFESQRANGSQEPLAALLEEIAMNKEISVKDKKELKQ

pLDDT: mean 83.69, std 14.72, range [39.59, 98.25]

Radius of gyration: 30.01 Å; chains: 1; bounding box: 72×52×70 Å

Secondary structure (DSSP, 8-state):
-PPPTT-STTHHHHHHHHTTTTSHHHHHHHHHHHHHSS-HHHHHHHHHHHHHHHHHHT-SSSPPS-SSS-HHHHHHHHHHHHHS--SSTTS--HHHHHHHHHHHHHHHHHHTSPPHHHHHHHHHHHHHHHHHHHHHTTS-S--------------HHHHHHHHHHTTHHHHHHHHHHHHH-TTS-TTHHHHTT-